Protein AF-A0A7S2ALV4-F1 (afdb_monomer)

Sequence (178 aa):
PVSVYRVGRVSHARNPLSNGRLRYKVTVNAHENHMTGIALLHGGMALVIVEGVPKSQKRYQKLMLNRIDWNPDVDEIGDDDDADGAGAGGSNNAAPDMKEPKNQEDYLDRMGVTNLVHANEAVVAHQVVKCELLWSGVEAHPAFKGKFRVEATRDEVDARRVLEAAGVVRYLDLALGS

Structure (mmCIF, N/CA/C/O backbone):
data_AF-A0A7S2ALV4-F1
#
_entry.id   AF-A0A7S2ALV4-F1
#
loop_
_atom_site.group_PDB
_atom_site.id
_atom_site.type_symbol
_atom_site.label_atom_id
_atom_site.label_alt_id
_atom_site.label_comp_id
_atom_site.label_asym_id
_atom_site.label_entity_id
_atom_site.lab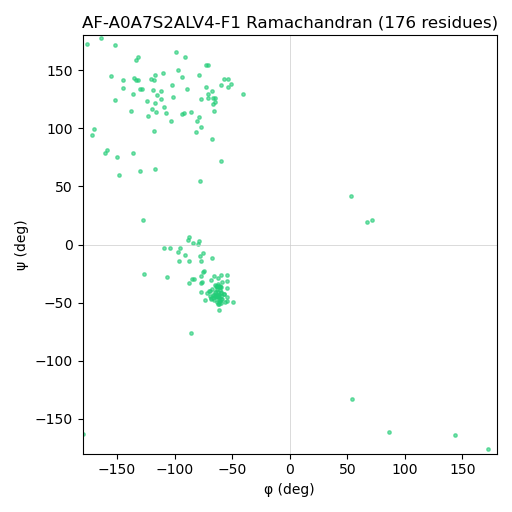el_seq_id
_atom_site.pdbx_PDB_ins_code
_atom_site.Cartn_x
_atom_site.Cartn_y
_atom_site.Cartn_z
_atom_site.occupancy
_atom_site.B_iso_or_equiv
_atom_site.auth_seq_id
_atom_site.auth_comp_id
_atom_site.auth_asym_id
_atom_site.auth_atom_id
_atom_site.pdbx_PDB_model_num
ATOM 1 N N . PRO A 1 1 ? -9.600 5.808 11.182 1.00 97.25 1 PRO A N 1
ATOM 2 C CA . PRO A 1 1 ? -8.877 6.252 9.967 1.00 97.25 1 PRO A CA 1
ATOM 3 C C . PRO A 1 1 ? -8.182 5.078 9.295 1.00 97.25 1 PRO A C 1
ATOM 5 O O . PRO A 1 1 ? -7.583 4.266 10.001 1.00 97.25 1 PRO A O 1
ATOM 8 N N . VAL A 1 2 ? -8.266 5.009 7.974 1.00 98.19 2 VAL A N 1
ATOM 9 C CA . VAL A 1 2 ? -7.750 3.918 7.153 1.00 98.19 2 VAL A CA 1
ATOM 10 C C . VAL A 1 2 ? -6.985 4.517 5.968 1.00 98.19 2 VAL A C 1
ATOM 12 O O . VAL A 1 2 ? -7.384 5.555 5.443 1.00 98.19 2 VAL A O 1
ATOM 15 N N . SER A 1 3 ? -5.875 3.888 5.583 1.00 98.62 3 SER A N 1
ATOM 16 C CA . SER A 1 3 ? -5.128 4.210 4.362 1.00 98.62 3 SER A CA 1
ATOM 17 C C . SER A 1 3 ? -4.830 2.929 3.594 1.00 98.62 3 SER A C 1
ATOM 19 O O . SER A 1 3 ? -4.523 1.900 4.202 1.00 98.62 3 SER A O 1
ATOM 21 N N . VAL A 1 4 ? -4.922 3.009 2.272 1.00 98.69 4 VAL A N 1
ATOM 22 C CA . VAL A 1 4 ? -4.793 1.888 1.342 1.00 98.69 4 VAL A CA 1
ATOM 23 C C . VAL A 1 4 ? -3.697 2.221 0.343 1.00 98.69 4 VAL A C 1
ATOM 25 O O . VAL A 1 4 ? -3.774 3.243 -0.338 1.00 98.69 4 VAL A O 1
ATOM 28 N N . TYR A 1 5 ? -2.692 1.357 0.254 1.00 98.69 5 TYR A N 1
ATOM 29 C CA . TYR A 1 5 ? -1.553 1.524 -0.638 1.00 98.69 5 TYR A CA 1
ATOM 30 C C . TYR A 1 5 ? -1.446 0.366 -1.619 1.00 98.69 5 TYR A C 1
ATOM 32 O O . TYR A 1 5 ? -1.630 -0.794 -1.244 1.00 98.69 5 TYR A O 1
ATOM 40 N N . ARG A 1 6 ? -1.054 0.691 -2.847 1.00 97.44 6 ARG A N 1
ATOM 41 C CA . ARG A 1 6 ? -0.578 -0.261 -3.846 1.00 97.44 6 ARG A CA 1
ATOM 42 C C . ARG A 1 6 ? 0.934 -0.187 -3.897 1.00 97.44 6 ARG A C 1
ATOM 44 O O . ARG A 1 6 ? 1.486 0.894 -4.068 1.00 97.44 6 ARG A O 1
ATOM 51 N N . VAL A 1 7 ? 1.600 -1.326 -3.753 1.00 97.00 7 VAL A N 1
ATOM 52 C CA . VAL A 1 7 ? 3.053 -1.423 -3.896 1.00 97.00 7 VAL A CA 1
ATOM 53 C C . VAL A 1 7 ? 3.367 -2.444 -4.972 1.00 97.00 7 VAL A C 1
ATOM 55 O O . VAL A 1 7 ? 3.156 -3.640 -4.781 1.00 97.00 7 VAL A O 1
ATOM 58 N N . GLY A 1 8 ? 3.870 -2.001 -6.113 1.00 94.31 8 GLY A N 1
ATOM 59 C CA . GLY A 1 8 ? 4.050 -2.890 -7.250 1.00 94.31 8 GLY A CA 1
ATOM 60 C C . GLY A 1 8 ? 4.730 -2.220 -8.425 1.00 94.31 8 GLY A C 1
ATOM 61 O O . GLY A 1 8 ? 4.965 -1.015 -8.439 1.00 94.31 8 GLY A O 1
ATOM 62 N N . ARG A 1 9 ? 5.056 -3.043 -9.413 1.00 89.88 9 ARG A N 1
ATOM 63 C CA . ARG A 1 9 ? 5.468 -2.597 -10.743 1.00 89.88 9 ARG A CA 1
ATOM 64 C C . ARG A 1 9 ? 4.235 -2.493 -11.634 1.00 89.88 9 ARG A C 1
ATOM 66 O O . ARG A 1 9 ? 3.210 -3.111 -11.345 1.00 89.88 9 ARG A O 1
ATOM 73 N N . VAL A 1 10 ? 4.354 -1.761 -12.738 1.00 82.62 10 VAL A N 1
ATOM 74 C CA . VAL A 1 10 ? 3.358 -1.843 -13.820 1.00 82.62 10 VAL A CA 1
ATOM 75 C C . VAL A 1 10 ? 3.428 -3.230 -14.471 1.00 82.62 10 VAL A C 1
ATOM 77 O O . VAL A 1 10 ? 2.406 -3.841 -14.758 1.00 82.62 10 VAL A O 1
ATOM 80 N N . SER A 1 11 ? 4.639 -3.777 -14.624 1.00 78.44 11 SER A N 1
ATOM 81 C CA . SER A 1 11 ? 4.850 -5.158 -15.068 1.00 78.44 11 SER A CA 1
ATOM 82 C C . SER A 1 11 ? 4.596 -6.170 -13.935 1.00 78.44 11 SER A C 1
ATOM 84 O O . SER A 1 11 ? 5.208 -6.110 -12.869 1.00 78.44 11 SER A O 1
ATOM 86 N N . HIS A 1 12 ? 3.716 -7.153 -14.148 1.00 68.69 12 HIS A N 1
ATOM 87 C CA . HIS A 1 12 ? 3.351 -8.158 -13.134 1.00 68.69 12 HIS A CA 1
ATOM 88 C C . HIS A 1 12 ? 4.401 -9.274 -12.959 1.00 68.69 12 HIS A C 1
ATOM 90 O O . HIS A 1 12 ? 4.086 -10.455 -13.064 1.00 68.69 12 HIS A O 1
ATOM 96 N N . ALA A 1 13 ? 5.659 -8.916 -12.692 1.00 77.00 13 ALA A N 1
ATOM 97 C CA . ALA A 1 13 ? 6.748 -9.885 -12.557 1.00 77.00 13 ALA A CA 1
ATOM 98 C C . ALA A 1 13 ? 6.864 -10.454 -11.132 1.00 77.00 13 ALA A C 1
ATOM 100 O O . ALA A 1 13 ? 6.473 -11.585 -10.856 1.00 77.00 13 ALA A O 1
ATOM 101 N N . ARG A 1 14 ? 7.419 -9.664 -10.204 1.00 88.00 14 ARG A N 1
ATOM 102 C CA . ARG A 1 14 ? 7.733 -10.096 -8.834 1.00 88.00 14 ARG A CA 1
ATOM 103 C C . ARG A 1 14 ? 7.151 -9.135 -7.815 1.00 88.00 14 ARG A C 1
ATOM 105 O O . ARG A 1 14 ? 7.359 -7.925 -7.909 1.00 88.00 14 ARG A O 1
ATOM 112 N N . ASN A 1 15 ? 6.516 -9.701 -6.794 1.00 93.31 15 ASN A N 1
ATOM 113 C CA . ASN A 1 15 ? 5.984 -8.941 -5.678 1.00 93.31 15 ASN A CA 1
ATOM 114 C C . ASN A 1 15 ? 7.108 -8.257 -4.867 1.00 93.31 15 ASN A C 1
ATOM 116 O O . ASN A 1 15 ? 8.018 -8.947 -4.390 1.00 93.31 15 ASN A O 1
ATOM 120 N N . PRO A 1 16 ? 7.051 -6.932 -4.643 1.00 92.62 16 PRO A N 1
ATOM 121 C CA . PRO A 1 16 ? 8.060 -6.217 -3.860 1.00 92.62 16 PRO A CA 1
ATOM 122 C C . PRO A 1 16 ? 8.184 -6.715 -2.415 1.00 92.62 16 PRO A C 1
ATOM 124 O O . PRO A 1 16 ? 9.289 -6.815 -1.883 1.00 92.62 16 PRO A O 1
ATOM 127 N N . LEU A 1 17 ? 7.074 -7.104 -1.778 1.00 95.19 17 LEU A N 1
ATOM 128 C CA . LEU A 1 17 ? 7.079 -7.585 -0.391 1.00 95.19 17 LEU A CA 1
ATOM 129 C C . LEU A 1 17 ? 7.529 -9.044 -0.247 1.00 95.19 17 LEU A C 1
ATOM 131 O O . LEU A 1 17 ? 7.629 -9.552 0.874 1.00 95.19 17 LEU A O 1
ATOM 135 N N . SER A 1 18 ? 7.881 -9.724 -1.342 1.00 93.62 18 SER A N 1
ATOM 136 C CA . SER A 1 18 ? 8.671 -10.955 -1.250 1.00 93.62 18 SER A CA 1
ATOM 137 C C . SER A 1 18 ? 10.077 -10.673 -0.707 1.00 93.62 18 SER A C 1
ATOM 139 O O . SER A 1 18 ? 10.642 -11.537 -0.031 1.00 93.62 18 SER A O 1
ATOM 141 N N . ASN A 1 19 ? 10.616 -9.462 -0.911 1.00 93.19 19 ASN A N 1
ATOM 142 C CA . ASN A 1 19 ? 11.864 -9.023 -0.288 1.00 93.19 19 ASN A CA 1
ATOM 143 C C . ASN A 1 19 ? 11.681 -8.882 1.237 1.00 93.19 19 ASN A C 1
ATOM 145 O O . ASN A 1 19 ? 10.852 -8.104 1.718 1.00 93.19 19 ASN A O 1
ATOM 149 N N . GLY A 1 20 ? 12.483 -9.628 2.004 1.00 95.19 20 GLY A N 1
ATOM 150 C CA . GLY A 1 20 ? 12.420 -9.646 3.465 1.00 95.19 20 GLY A CA 1
ATOM 151 C C . GLY A 1 20 ? 12.683 -8.284 4.113 1.00 95.19 20 GLY A C 1
ATOM 152 O O . GLY A 1 20 ? 12.010 -7.949 5.085 1.00 95.19 20 GLY A O 1
ATOM 153 N N . ARG A 1 21 ? 13.584 -7.464 3.553 1.00 94.94 21 ARG A N 1
ATOM 154 C CA . ARG A 1 21 ? 13.924 -6.128 4.074 1.00 94.94 21 ARG A CA 1
ATOM 155 C C . ARG A 1 21 ? 12.756 -5.156 3.920 1.00 94.94 21 ARG A C 1
ATOM 157 O O . ARG A 1 21 ? 12.411 -4.459 4.874 1.00 94.94 21 ARG A O 1
ATOM 164 N N . LEU A 1 22 ? 12.120 -5.135 2.747 1.00 96.62 22 LEU A N 1
ATOM 165 C CA . LEU A 1 22 ? 10.944 -4.296 2.488 1.00 96.62 22 LEU A CA 1
ATOM 166 C C . LEU A 1 22 ? 9.758 -4.741 3.348 1.00 96.62 22 LEU A C 1
ATOM 168 O O . LEU A 1 22 ? 9.161 -3.929 4.057 1.00 96.62 22 LEU A O 1
ATOM 172 N N . ARG A 1 23 ? 9.483 -6.051 3.382 1.00 97.69 23 ARG A N 1
ATOM 173 C CA . ARG A 1 23 ? 8.432 -6.638 4.227 1.00 97.69 23 ARG A CA 1
ATOM 174 C C . ARG A 1 23 ? 8.632 -6.325 5.707 1.00 97.69 23 ARG A C 1
ATOM 176 O O . ARG A 1 23 ? 7.667 -5.978 6.390 1.00 97.69 23 ARG A O 1
ATOM 183 N N . TYR A 1 24 ? 9.867 -6.407 6.196 1.00 97.69 24 TYR A N 1
ATOM 184 C CA . TYR A 1 24 ? 10.218 -6.048 7.567 1.00 97.69 24 TYR A CA 1
ATOM 185 C C . TYR A 1 24 ? 9.924 -4.572 7.851 1.00 97.69 24 TYR A C 1
ATOM 187 O O . TYR A 1 24 ? 9.213 -4.282 8.811 1.00 97.69 24 TYR A O 1
ATOM 195 N N . LYS A 1 25 ? 10.376 -3.643 6.989 1.00 97.94 25 LYS A N 1
ATOM 196 C CA . LYS A 1 25 ? 10.106 -2.200 7.144 1.00 97.94 25 LYS A CA 1
ATOM 197 C C . LYS A 1 25 ? 8.604 -1.915 7.255 1.00 97.94 25 LYS A C 1
ATOM 199 O O . LYS A 1 25 ? 8.196 -1.227 8.189 1.00 97.94 25 LYS A O 1
ATOM 204 N N . VAL A 1 26 ? 7.793 -2.478 6.355 1.00 98.38 26 VAL A N 1
ATOM 205 C CA . VAL A 1 26 ? 6.324 -2.319 6.347 1.00 98.38 26 VAL A CA 1
ATOM 206 C C . VAL A 1 26 ? 5.698 -2.856 7.637 1.00 98.38 26 VAL A C 1
ATOM 208 O O . VAL A 1 26 ? 4.910 -2.160 8.282 1.00 98.38 26 VAL A O 1
ATOM 211 N N . THR A 1 27 ? 6.077 -4.070 8.038 1.00 98.19 27 THR A N 1
ATOM 212 C CA . THR A 1 27 ? 5.456 -4.791 9.160 1.00 98.19 27 THR A CA 1
ATOM 213 C C . THR A 1 27 ? 5.853 -4.205 10.514 1.00 98.19 27 THR A C 1
ATOM 215 O O . THR A 1 27 ? 4.991 -3.947 11.355 1.00 98.19 27 THR A O 1
ATOM 218 N N . VAL A 1 28 ? 7.146 -3.953 10.736 1.00 98.38 28 VAL A N 1
ATOM 219 C CA . VAL A 1 28 ? 7.647 -3.435 12.018 1.00 98.38 28 VAL A CA 1
ATOM 220 C C . VAL A 1 28 ? 7.146 -2.027 12.269 1.00 98.38 28 VAL A C 1
ATOM 222 O O . VAL A 1 28 ? 6.643 -1.753 13.355 1.00 98.38 28 VAL A O 1
ATOM 225 N N . ASN A 1 29 ? 7.161 -1.158 11.258 1.00 98.50 29 ASN A N 1
ATOM 226 C CA . ASN A 1 29 ? 6.614 0.178 11.447 1.00 98.50 29 ASN A CA 1
ATOM 227 C C . ASN A 1 29 ? 5.105 0.133 11.710 1.00 98.50 29 ASN A C 1
ATOM 229 O O . ASN A 1 29 ? 4.619 0.938 12.497 1.00 98.50 29 ASN A O 1
ATOM 233 N N . ALA A 1 30 ? 4.347 -0.785 11.101 1.00 98.44 30 ALA A N 1
ATOM 234 C CA . ALA A 1 30 ? 2.917 -0.891 11.393 1.00 98.44 30 ALA A CA 1
ATOM 235 C C . ALA A 1 30 ? 2.706 -1.251 12.871 1.00 98.44 30 ALA A C 1
ATOM 237 O O . ALA A 1 30 ? 1.912 -0.612 13.564 1.00 98.44 30 ALA A O 1
ATOM 238 N N . HIS A 1 31 ? 3.496 -2.202 13.376 1.00 98.00 31 HIS A N 1
ATOM 239 C CA . HIS A 1 31 ? 3.484 -2.608 14.778 1.00 98.00 31 HIS A CA 1
ATOM 240 C C . HIS A 1 31 ? 3.888 -1.473 15.736 1.00 98.00 31 HIS A C 1
ATOM 242 O O . HIS A 1 31 ? 3.147 -1.173 16.671 1.00 98.00 31 HIS A O 1
ATOM 248 N N . GLU A 1 32 ? 5.016 -0.801 15.491 1.00 97.25 32 GLU A N 1
ATOM 249 C CA . GLU A 1 32 ? 5.508 0.325 16.306 1.00 97.25 32 GLU A CA 1
ATOM 250 C C . GLU A 1 32 ? 4.552 1.524 16.303 1.00 97.25 32 GLU A C 1
ATOM 252 O O . GLU A 1 32 ? 4.480 2.283 17.265 1.00 97.25 32 GLU A O 1
ATOM 257 N N . ASN A 1 33 ? 3.785 1.701 15.226 1.00 97.44 33 ASN A N 1
ATOM 258 C CA . ASN A 1 33 ? 2.773 2.747 15.130 1.00 97.44 33 ASN A CA 1
ATOM 259 C C . ASN A 1 33 ? 1.404 2.322 15.688 1.00 97.44 33 ASN A C 1
ATOM 261 O O . ASN A 1 33 ? 0.450 3.100 15.573 1.00 97.44 33 ASN A O 1
ATOM 265 N N . HIS A 1 34 ? 1.313 1.136 16.301 1.00 97.00 34 HIS A N 1
ATOM 266 C CA . HIS A 1 34 ? 0.082 0.542 16.829 1.00 97.00 34 HIS A CA 1
ATOM 267 C C . HIS A 1 34 ? -1.039 0.487 15.785 1.00 97.00 34 HIS A C 1
ATOM 269 O O . HIS A 1 34 ? -2.189 0.822 16.070 1.00 97.00 34 HIS A O 1
ATOM 275 N N . MET A 1 35 ? -0.687 0.127 14.552 1.00 98.00 35 MET A N 1
ATOM 276 C CA . MET A 1 35 ? -1.638 -0.005 13.456 1.00 98.00 35 MET A CA 1
ATOM 277 C C . MET A 1 35 ? -2.119 -1.450 13.337 1.00 98.00 35 MET A C 1
ATOM 279 O O . MET A 1 35 ? -1.362 -2.405 13.541 1.00 98.00 35 MET A O 1
ATOM 283 N N . THR A 1 36 ? -3.390 -1.598 12.989 1.00 98.44 36 THR A N 1
ATOM 284 C CA . THR A 1 36 ? -3.979 -2.864 12.549 1.00 98.44 36 THR A CA 1
ATOM 285 C C . T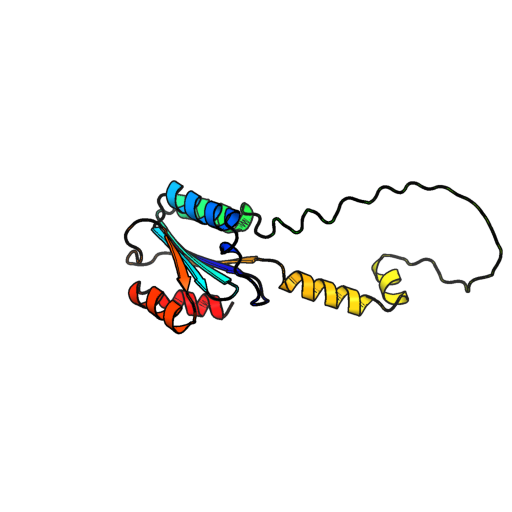HR A 1 36 ? -4.039 -2.864 11.024 1.00 98.44 36 THR A C 1
ATOM 287 O O . THR A 1 36 ? -3.832 -1.825 10.390 1.00 98.44 36 THR A O 1
ATOM 290 N N . GLY A 1 37 ? -4.268 -4.022 10.408 1.00 98.31 37 GLY A N 1
ATOM 291 C CA . GLY A 1 37 ? -4.358 -4.099 8.953 1.00 98.31 37 GLY A CA 1
ATOM 292 C C . GLY A 1 37 ? -3.771 -5.363 8.348 1.00 98.31 37 GLY A C 1
ATOM 293 O O . GLY A 1 37 ? -3.504 -6.347 9.044 1.00 98.31 37 GLY A O 1
ATOM 294 N N . ILE A 1 38 ? -3.548 -5.304 7.039 1.00 98.62 38 ILE A N 1
ATOM 295 C CA . ILE A 1 38 ? -3.004 -6.399 6.241 1.00 98.62 38 ILE A CA 1
ATOM 296 C C . ILE A 1 38 ? -2.096 -5.864 5.128 1.00 98.62 38 ILE A C 1
ATOM 298 O O . ILE A 1 38 ? -2.405 -4.855 4.500 1.00 98.62 38 ILE A O 1
ATOM 302 N N . ALA A 1 39 ? -0.995 -6.560 4.858 1.00 98.56 39 ALA A N 1
ATOM 303 C CA . ALA A 1 39 ? -0.327 -6.534 3.560 1.00 98.56 39 ALA A CA 1
ATOM 304 C C . ALA A 1 39 ? -0.680 -7.821 2.815 1.00 98.56 39 ALA A C 1
ATOM 306 O O . ALA A 1 39 ? -0.187 -8.893 3.171 1.00 98.56 39 ALA A O 1
ATOM 307 N N . LEU A 1 40 ? -1.535 -7.709 1.804 1.00 98.25 40 LEU A N 1
ATOM 308 C CA . LEU A 1 40 ? -1.927 -8.815 0.945 1.00 98.25 40 LEU A CA 1
ATOM 309 C C . LEU A 1 40 ? -0.991 -8.871 -0.263 1.00 98.25 40 LEU A C 1
ATOM 311 O O . LEU A 1 40 ? -0.980 -7.959 -1.087 1.00 98.25 40 LEU A O 1
ATOM 315 N N . LEU A 1 41 ? -0.189 -9.926 -0.364 1.00 97.69 41 LEU A N 1
ATOM 316 C CA . LEU A 1 41 ? 0.668 -10.176 -1.517 1.00 97.69 41 LEU A CA 1
ATOM 317 C C . LEU A 1 41 ? -0.167 -10.910 -2.562 1.00 97.69 41 LEU A C 1
ATOM 319 O O . LEU A 1 41 ? -0.594 -12.044 -2.329 1.00 97.69 41 LEU A O 1
ATOM 323 N N . HIS A 1 42 ? -0.402 -10.260 -3.698 1.00 95.31 42 HIS A N 1
ATOM 324 C CA . HIS A 1 42 ? -1.235 -10.791 -4.765 1.00 95.31 42 HIS A CA 1
ATOM 325 C C . HIS A 1 42 ? -0.594 -10.531 -6.134 1.00 95.31 42 HIS A C 1
ATOM 327 O O . HIS A 1 42 ? -0.409 -9.387 -6.555 1.00 95.31 42 HIS A O 1
ATOM 333 N N . GLY A 1 43 ? -0.204 -11.606 -6.825 1.00 91.50 43 GLY A N 1
ATOM 334 C CA . GLY A 1 43 ? 0.543 -11.509 -8.080 1.00 91.50 43 GLY A CA 1
ATOM 335 C C . GLY A 1 43 ? 1.812 -10.656 -7.933 1.00 91.50 43 GLY A C 1
ATOM 336 O O . GLY A 1 43 ? 2.573 -10.794 -6.971 1.00 91.50 43 GLY A O 1
ATOM 337 N N . GLY A 1 44 ? 2.029 -9.739 -8.880 1.00 92.12 44 GLY A N 1
ATOM 338 C CA . GLY A 1 44 ? 3.173 -8.820 -8.898 1.00 92.12 44 GLY A CA 1
ATOM 339 C C . GLY A 1 44 ? 3.070 -7.602 -7.967 1.00 92.12 44 GLY A C 1
ATOM 340 O O . GLY A 1 44 ? 3.974 -6.767 -7.992 1.00 92.12 44 GLY A O 1
ATOM 341 N N . MET A 1 45 ? 2.007 -7.471 -7.163 1.00 94.75 45 MET A N 1
ATOM 342 C CA . MET A 1 45 ? 1.769 -6.298 -6.312 1.00 94.75 45 MET A CA 1
ATOM 343 C C . MET A 1 45 ? 1.366 -6.667 -4.882 1.00 94.75 45 MET A C 1
ATOM 345 O O . MET A 1 45 ? 0.913 -7.771 -4.588 1.00 94.75 45 MET A O 1
ATOM 349 N N . ALA A 1 46 ? 1.558 -5.736 -3.959 1.00 97.44 46 ALA A N 1
ATOM 350 C CA . ALA A 1 46 ? 1.064 -5.837 -2.601 1.00 97.44 46 ALA A CA 1
ATOM 351 C C . ALA A 1 46 ? 0.030 -4.745 -2.327 1.00 97.44 46 ALA A C 1
ATOM 353 O O . ALA A 1 46 ? 0.299 -3.558 -2.520 1.00 97.44 46 ALA A O 1
ATOM 354 N N . LEU A 1 47 ? -1.124 -5.162 -1.816 1.00 98.31 47 LEU A N 1
ATOM 355 C CA . LEU A 1 47 ? -2.150 -4.278 -1.284 1.00 98.31 47 LEU A CA 1
ATOM 356 C C . LEU A 1 47 ? -1.939 -4.132 0.222 1.00 98.31 47 LEU A C 1
ATOM 358 O O . LEU A 1 47 ? -2.105 -5.089 0.977 1.00 98.31 47 LEU A O 1
ATOM 362 N N . VAL A 1 48 ? -1.567 -2.937 0.667 1.00 98.75 48 VAL A N 1
ATOM 363 C CA . VAL A 1 48 ? -1.326 -2.643 2.084 1.00 98.75 48 VAL A CA 1
ATOM 364 C C . VAL A 1 48 ? -2.465 -1.786 2.616 1.00 98.75 48 VAL A C 1
ATOM 366 O O . VAL A 1 48 ? -2.612 -0.632 2.228 1.00 98.75 48 VAL A O 1
ATOM 369 N N . ILE A 1 49 ? -3.258 -2.335 3.531 1.00 98.75 49 ILE A N 1
ATOM 370 C CA . ILE A 1 49 ? -4.354 -1.634 4.202 1.00 98.75 49 ILE A CA 1
ATOM 371 C C . ILE A 1 49 ? -3.968 -1.465 5.665 1.00 98.75 49 ILE A C 1
ATOM 373 O O . ILE A 1 49 ? -3.656 -2.447 6.338 1.00 98.75 49 ILE A O 1
ATOM 377 N N . VAL A 1 50 ? -3.996 -0.230 6.165 1.00 98.69 50 VAL A N 1
ATOM 378 C CA . VAL A 1 50 ? -3.650 0.081 7.558 1.00 98.69 50 VAL A CA 1
ATOM 379 C C . VAL A 1 50 ? -4.708 0.938 8.232 1.00 98.69 50 VAL A C 1
ATOM 381 O O . VAL A 1 50 ? -5.131 1.972 7.710 1.00 98.69 50 VAL A O 1
ATOM 384 N N . GLU A 1 51 ? -5.083 0.548 9.445 1.00 98.50 51 GLU A N 1
ATOM 385 C CA . GLU A 1 51 ? -6.040 1.252 10.292 1.00 98.50 51 GLU A CA 1
ATOM 386 C C . GLU A 1 51 ? -5.352 1.711 11.579 1.00 98.50 51 GLU A C 1
ATOM 388 O O . GLU A 1 51 ? -4.501 1.026 12.149 1.00 98.50 51 GLU A O 1
ATOM 393 N N . GLY A 1 52 ? -5.694 2.907 12.049 1.00 97.06 52 GLY A N 1
ATOM 394 C CA . GLY A 1 52 ? -5.081 3.456 13.252 1.00 97.06 52 GLY A CA 1
ATOM 395 C C . GLY A 1 52 ? -5.467 4.902 13.517 1.00 97.06 52 GLY A C 1
ATOM 396 O O . GLY A 1 52 ? -6.279 5.502 12.807 1.00 97.06 52 GLY A O 1
ATOM 397 N N . VAL A 1 53 ? -4.867 5.480 14.555 1.00 96.88 53 VAL A N 1
ATOM 398 C CA . VAL A 1 53 ? -5.121 6.870 14.958 1.00 96.88 53 VAL A CA 1
ATOM 399 C C . VAL A 1 53 ? -4.516 7.876 13.962 1.00 96.88 53 VAL A C 1
ATOM 401 O O . VAL A 1 53 ? -3.511 7.566 13.315 1.00 96.88 53 VAL A O 1
ATOM 404 N N . PRO A 1 54 ? -5.047 9.113 13.859 1.00 97.94 54 PRO A N 1
ATOM 405 C CA . PRO A 1 54 ? -4.593 10.102 12.871 1.00 97.94 54 PRO A CA 1
ATOM 406 C C . PRO A 1 54 ? -3.085 10.386 12.896 1.00 97.94 54 PRO A C 1
ATOM 408 O O . PRO A 1 54 ? -2.454 10.547 11.852 1.00 97.94 54 PRO A O 1
ATOM 411 N N . LYS A 1 55 ? -2.476 10.412 14.090 1.00 98.06 55 LYS A N 1
ATOM 412 C CA . LYS A 1 55 ? -1.030 10.637 14.243 1.00 98.06 55 LYS A CA 1
ATOM 413 C C . LYS A 1 55 ? -0.213 9.496 13.624 1.00 98.06 55 LYS A C 1
ATOM 415 O O . LYS A 1 55 ? 0.804 9.761 12.991 1.00 98.06 55 LYS A O 1
ATOM 420 N N . SER A 1 56 ? -0.649 8.249 13.807 1.00 98.19 56 SER A N 1
ATOM 421 C CA . SER A 1 56 ? 0.003 7.068 13.229 1.00 98.19 56 SER A CA 1
ATOM 422 C C . SER A 1 56 ? -0.173 7.016 11.714 1.00 98.19 56 SER A C 1
ATOM 424 O O . SER A 1 56 ? 0.805 6.763 11.023 1.00 98.19 56 SER A O 1
ATOM 426 N N . GLN A 1 57 ? -1.354 7.374 11.193 1.00 98.38 57 GLN A N 1
ATOM 427 C CA . GLN A 1 57 ? -1.593 7.466 9.746 1.00 98.38 57 GLN A CA 1
ATOM 428 C C . GLN A 1 57 ? -0.598 8.409 9.057 1.00 98.38 57 GLN A C 1
ATOM 430 O O . GLN A 1 57 ? 0.079 8.001 8.119 1.00 98.38 57 GLN A O 1
ATOM 435 N N . LYS A 1 58 ? -0.410 9.632 9.576 1.00 98.25 58 LYS A N 1
ATOM 436 C CA . LYS A 1 58 ? 0.549 10.598 9.003 1.00 98.25 58 LYS A CA 1
ATOM 437 C C . LYS A 1 58 ? 1.990 10.074 9.001 1.00 98.25 58 LYS A C 1
ATOM 439 O O . LYS A 1 58 ? 2.716 10.256 8.025 1.00 98.25 58 LYS A O 1
ATOM 444 N N . ARG A 1 59 ? 2.417 9.424 10.093 1.00 98.31 59 ARG A N 1
ATOM 445 C CA . ARG A 1 59 ? 3.767 8.838 10.190 1.00 98.31 59 ARG A CA 1
ATOM 446 C C . ARG A 1 59 ? 3.945 7.683 9.206 1.00 98.31 59 ARG A C 1
ATOM 448 O O . ARG A 1 59 ? 4.974 7.622 8.538 1.00 98.31 59 ARG A O 1
ATOM 455 N N . TYR A 1 60 ? 2.947 6.809 9.104 1.00 98.62 60 TYR A N 1
ATOM 456 C CA . TYR A 1 60 ? 2.993 5.642 8.231 1.00 98.62 60 TYR A CA 1
ATOM 457 C C . TYR A 1 60 ? 2.915 6.024 6.752 1.00 98.62 60 TYR A C 1
ATOM 459 O O . TYR A 1 60 ? 3.686 5.515 5.952 1.00 98.62 60 TYR A O 1
ATOM 467 N N . GLN A 1 61 ? 2.089 7.005 6.389 1.00 98.62 61 GLN A N 1
ATOM 468 C CA . GLN A 1 61 ? 2.045 7.541 5.028 1.00 98.62 61 GLN A CA 1
ATOM 469 C C . GLN A 1 61 ? 3.399 8.124 4.607 1.00 98.62 61 GLN A C 1
ATOM 471 O O . GLN A 1 61 ? 3.905 7.793 3.538 1.00 98.62 61 GLN A O 1
ATOM 476 N N . LYS A 1 62 ? 4.039 8.936 5.465 1.00 98.44 62 LYS A N 1
ATOM 477 C CA . LYS A 1 62 ? 5.384 9.470 5.183 1.00 98.44 62 LYS A CA 1
ATOM 478 C C . LYS A 1 62 ? 6.425 8.357 5.054 1.00 98.44 62 LYS A C 1
ATOM 480 O O . LYS A 1 62 ? 7.346 8.480 4.255 1.00 98.44 62 LYS A O 1
ATOM 485 N N . LEU A 1 63 ? 6.301 7.288 5.840 1.00 98.44 63 LEU A N 1
ATOM 486 C CA . LEU A 1 63 ? 7.150 6.111 5.695 1.00 98.44 63 LEU A CA 1
ATOM 487 C C . LEU A 1 63 ? 6.966 5.463 4.317 1.00 98.44 63 LEU A C 1
ATOM 489 O O . LEU A 1 63 ? 7.951 5.318 3.599 1.00 98.44 63 LEU A O 1
ATOM 493 N N . MET A 1 64 ? 5.729 5.099 3.976 1.00 98.50 64 MET A N 1
ATOM 494 C CA . MET A 1 64 ? 5.397 4.330 2.774 1.00 98.50 64 MET A CA 1
ATOM 495 C C . MET A 1 64 ? 5.732 5.087 1.489 1.00 98.50 64 MET A C 1
ATOM 497 O O . MET A 1 64 ? 6.328 4.510 0.587 1.00 98.50 64 MET A O 1
ATOM 501 N N . LEU A 1 65 ? 5.390 6.376 1.421 1.00 98.06 65 LEU A N 1
ATOM 502 C CA . LEU A 1 65 ? 5.541 7.160 0.194 1.00 98.06 65 LEU A CA 1
ATOM 503 C C . LEU A 1 65 ? 6.943 7.750 0.012 1.00 98.06 65 LEU A C 1
ATOM 505 O O . LEU A 1 65 ? 7.361 7.940 -1.121 1.00 98.06 65 LEU A O 1
ATOM 509 N N . ASN A 1 66 ? 7.664 8.045 1.105 1.00 97.12 66 ASN A N 1
ATOM 510 C CA . ASN A 1 66 ? 8.879 8.868 1.018 1.00 97.12 66 ASN A CA 1
ATOM 511 C C . ASN A 1 66 ? 10.136 8.246 1.641 1.00 97.12 66 ASN A C 1
ATOM 513 O O . ASN A 1 66 ? 11.233 8.671 1.304 1.00 97.12 66 ASN A O 1
ATOM 517 N N . ARG A 1 67 ? 10.021 7.337 2.623 1.00 97.06 67 ARG A N 1
ATOM 518 C CA . ARG A 1 67 ? 11.197 6.855 3.389 1.00 97.06 67 ARG A CA 1
ATOM 519 C C . ARG A 1 67 ? 11.618 5.438 3.040 1.00 97.06 67 ARG A C 1
ATOM 521 O O . ARG A 1 67 ? 12.765 5.071 3.285 1.00 97.06 67 ARG A O 1
ATOM 528 N N . ILE A 1 68 ? 10.685 4.605 2.594 1.00 97.25 68 ILE A N 1
ATOM 529 C CA . ILE A 1 68 ? 11.040 3.285 2.096 1.00 97.25 68 ILE A CA 1
ATOM 530 C C . ILE A 1 68 ? 11.559 3.489 0.683 1.00 97.25 68 ILE A C 1
ATOM 532 O O . ILE A 1 68 ? 10.796 3.806 -0.220 1.00 97.25 68 ILE A O 1
ATOM 536 N N . ASP A 1 69 ? 12.858 3.294 0.513 1.00 94.62 69 ASP A N 1
ATOM 537 C CA . ASP A 1 69 ? 13.389 2.951 -0.792 1.00 94.62 69 ASP A CA 1
ATOM 538 C C . ASP A 1 69 ? 12.849 1.564 -1.184 1.00 94.62 69 ASP A C 1
ATOM 540 O O . ASP A 1 69 ? 13.073 0.567 -0.484 1.00 94.62 69 ASP A O 1
ATOM 544 N N . TRP A 1 70 ? 12.046 1.559 -2.249 1.00 95.12 70 TRP A N 1
ATOM 545 C CA . TRP A 1 70 ? 11.359 0.395 -2.801 1.00 95.12 70 TRP A CA 1
ATOM 546 C C . TRP A 1 70 ? 12.175 -0.327 -3.879 1.00 95.12 70 TRP A C 1
ATOM 548 O O . TRP A 1 70 ? 11.781 -1.425 -4.281 1.00 95.12 70 TRP A O 1
ATOM 558 N N . ASN A 1 71 ? 13.296 0.253 -4.320 1.00 92.44 71 ASN A N 1
ATOM 559 C CA . ASN A 1 71 ? 14.155 -0.266 -5.380 1.00 92.44 71 ASN A CA 1
ATOM 560 C C . ASN A 1 71 ? 15.626 -0.290 -4.910 1.00 92.44 71 ASN A C 1
ATOM 562 O O . ASN A 1 71 ? 16.465 0.362 -5.509 1.00 92.44 71 ASN A O 1
ATOM 566 N N . PRO A 1 72 ? 15.973 -1.074 -3.875 1.00 84.62 72 PRO A N 1
ATOM 567 C CA . PRO A 1 72 ? 17.318 -1.047 -3.289 1.00 84.62 72 PRO A CA 1
ATOM 568 C C . PRO A 1 72 ? 18.430 -1.582 -4.200 1.00 84.62 72 PRO A C 1
ATOM 570 O O . PRO A 1 72 ? 19.596 -1.441 -3.859 1.00 84.62 72 PRO A O 1
ATOM 573 N N . ASP A 1 73 ? 18.073 -2.234 -5.308 1.00 79.44 73 ASP A N 1
ATOM 574 C CA . ASP A 1 73 ? 19.018 -2.920 -6.194 1.00 79.44 73 ASP A CA 1
ATOM 575 C C . ASP A 1 73 ? 19.433 -2.053 -7.410 1.00 79.44 73 ASP A C 1
ATOM 577 O O . ASP A 1 73 ? 20.284 -2.478 -8.183 1.00 79.44 73 ASP A O 1
ATOM 581 N N . VAL A 1 74 ? 18.832 -0.870 -7.633 1.00 69.75 74 VAL A N 1
ATOM 582 C CA . VAL A 1 74 ? 19.194 0.009 -8.777 1.00 69.75 74 VAL A CA 1
ATOM 583 C C . VAL A 1 74 ? 20.350 0.968 -8.480 1.00 69.75 74 VAL A C 1
ATOM 585 O O . VAL A 1 74 ? 20.930 1.504 -9.419 1.00 69.75 74 VAL A O 1
ATOM 588 N N . ASP A 1 75 ? 20.724 1.143 -7.211 1.00 55.94 75 ASP A N 1
ATOM 589 C CA . ASP A 1 75 ? 21.780 2.079 -6.803 1.00 55.94 75 ASP A CA 1
ATOM 590 C C . ASP A 1 75 ? 23.210 1.544 -7.058 1.00 55.94 75 ASP A C 1
ATOM 592 O O . ASP A 1 75 ? 24.168 2.299 -6.959 1.00 55.94 75 ASP A O 1
ATOM 596 N N . GLU A 1 76 ? 23.391 0.264 -7.411 1.00 52.53 76 GLU A N 1
ATOM 597 C CA . GLU A 1 76 ? 24.726 -0.351 -7.588 1.00 52.53 76 GLU A CA 1
ATOM 598 C C . GLU A 1 76 ? 25.320 -0.203 -9.010 1.00 52.53 76 GLU A C 1
ATOM 600 O O . GLU A 1 76 ? 26.382 -0.757 -9.283 1.00 52.53 76 GLU A O 1
ATOM 605 N N . ILE A 1 77 ? 24.658 0.508 -9.937 1.00 55.94 77 ILE A N 1
ATOM 606 C CA . ILE A 1 77 ? 25.025 0.524 -11.375 1.00 55.94 77 ILE A CA 1
ATOM 607 C C . ILE A 1 77 ? 25.635 1.866 -11.846 1.00 55.94 77 ILE A C 1
ATOM 609 O O . ILE A 1 77 ? 26.056 1.970 -12.994 1.00 55.94 77 ILE A O 1
ATOM 613 N N . GLY A 1 78 ? 25.729 2.898 -11.002 1.00 53.12 78 GLY A N 1
ATOM 614 C CA . GLY A 1 78 ? 26.140 4.235 -11.453 1.00 53.12 78 GLY A CA 1
ATOM 615 C C . GLY A 1 78 ? 27.136 4.937 -10.543 1.00 53.12 78 GLY A C 1
ATOM 616 O O . GLY A 1 78 ? 26.717 5.811 -9.801 1.00 53.12 78 GLY A O 1
ATOM 617 N N . ASP A 1 79 ? 28.415 4.570 -10.634 1.00 50.78 79 ASP A N 1
ATOM 618 C CA . ASP A 1 79 ? 29.564 5.414 -10.2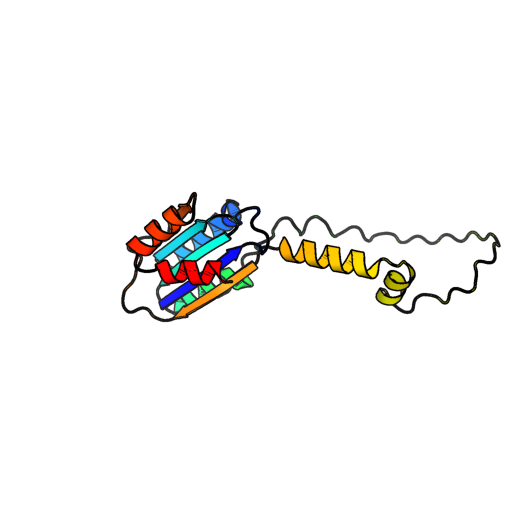64 1.00 50.78 79 ASP A CA 1
ATOM 619 C C . ASP A 1 79 ? 30.827 4.842 -10.950 1.00 50.78 79 ASP A C 1
ATOM 621 O O . ASP A 1 79 ? 31.593 4.110 -10.337 1.00 50.78 79 ASP A O 1
ATOM 625 N N . ASP A 1 80 ? 31.008 5.125 -12.245 1.00 49.38 80 ASP A N 1
ATOM 626 C CA . ASP A 1 80 ? 32.261 4.904 -12.996 1.00 49.38 80 ASP A CA 1
ATOM 627 C C . ASP A 1 80 ? 32.383 5.992 -14.091 1.00 49.38 80 ASP A C 1
ATOM 629 O O . ASP A 1 80 ? 32.414 5.701 -15.282 1.00 49.38 80 ASP A O 1
ATOM 633 N N . ASP A 1 81 ? 32.422 7.269 -13.699 1.00 47.84 81 ASP A N 1
ATOM 634 C CA . ASP A 1 81 ? 32.828 8.372 -14.588 1.00 47.84 81 ASP A CA 1
ATOM 635 C C . ASP A 1 81 ? 34.105 9.035 -14.038 1.00 47.84 81 ASP A C 1
ATOM 637 O O . ASP A 1 81 ? 34.117 10.198 -13.645 1.00 47.84 81 ASP A O 1
ATOM 641 N N . ASP A 1 82 ? 35.201 8.271 -14.022 1.00 53.56 82 ASP A N 1
ATOM 642 C CA . ASP A 1 82 ? 36.568 8.793 -13.914 1.00 53.56 82 ASP A CA 1
ATOM 643 C C . ASP A 1 82 ? 37.343 8.415 -15.188 1.00 53.56 82 ASP A C 1
ATOM 645 O O . ASP A 1 82 ? 37.865 7.306 -15.322 1.00 53.56 82 ASP A O 1
ATOM 649 N N . ALA A 1 83 ? 37.442 9.347 -16.140 1.00 45.91 83 ALA A N 1
ATOM 650 C CA . ALA A 1 83 ? 38.410 9.254 -17.233 1.00 45.91 83 ALA A CA 1
ATOM 651 C C . ALA A 1 83 ? 38.860 10.643 -17.721 1.00 45.91 83 ALA A C 1
ATOM 653 O O . ALA A 1 83 ? 38.501 11.098 -18.808 1.00 45.91 83 ALA A O 1
ATOM 654 N N . ASP A 1 84 ? 39.713 11.295 -16.927 1.00 46.81 84 ASP A N 1
ATOM 655 C CA . ASP A 1 84 ? 40.653 12.299 -17.431 1.00 46.81 84 ASP A CA 1
ATOM 656 C C . ASP A 1 84 ? 41.672 11.623 -18.369 1.00 46.81 84 ASP A C 1
ATOM 658 O O . ASP A 1 84 ? 42.400 10.710 -17.973 1.00 46.81 84 ASP A O 1
ATOM 662 N N . GLY A 1 85 ? 41.762 12.086 -19.619 1.00 40.50 85 GLY A N 1
ATOM 663 C CA . GLY A 1 85 ? 42.671 11.511 -20.612 1.00 40.50 85 GLY A CA 1
ATOM 664 C C . GLY A 1 85 ? 43.007 12.455 -21.761 1.00 40.50 85 GLY A C 1
ATOM 665 O O . GLY A 1 85 ? 42.464 12.342 -22.856 1.00 40.50 85 GLY A O 1
ATOM 666 N N . ALA A 1 86 ? 43.953 13.366 -21.529 1.00 44.97 86 ALA A N 1
ATOM 667 C CA . ALA A 1 86 ? 44.634 14.112 -22.582 1.00 44.97 86 ALA A CA 1
ATOM 668 C C . ALA A 1 86 ? 45.519 13.181 -23.440 1.00 44.97 86 ALA A C 1
ATOM 670 O O . ALA A 1 86 ? 46.340 12.435 -22.908 1.00 44.97 86 ALA A O 1
ATOM 671 N N . GLY A 1 87 ? 45.417 13.277 -24.770 1.00 37.16 87 GLY A N 1
ATOM 672 C CA . GLY A 1 87 ? 46.293 12.558 -25.701 1.00 37.16 87 GLY A CA 1
ATOM 673 C C . GLY A 1 87 ? 46.106 12.997 -27.152 1.00 37.16 87 GLY A C 1
ATOM 674 O O . GLY A 1 87 ? 45.244 12.490 -27.860 1.00 37.16 87 GLY A O 1
ATOM 675 N N . ALA A 1 88 ? 46.927 13.949 -27.595 1.00 45.34 88 ALA A N 1
ATOM 676 C CA . ALA A 1 88 ? 46.995 14.415 -28.975 1.00 45.34 88 ALA A CA 1
ATOM 677 C C . ALA A 1 88 ? 47.668 13.381 -29.899 1.00 45.34 88 ALA A C 1
ATOM 679 O O . ALA A 1 88 ? 48.740 12.865 -29.586 1.00 45.34 88 ALA A O 1
ATOM 680 N N . GLY A 1 89 ? 47.085 13.150 -31.078 1.00 36.84 89 G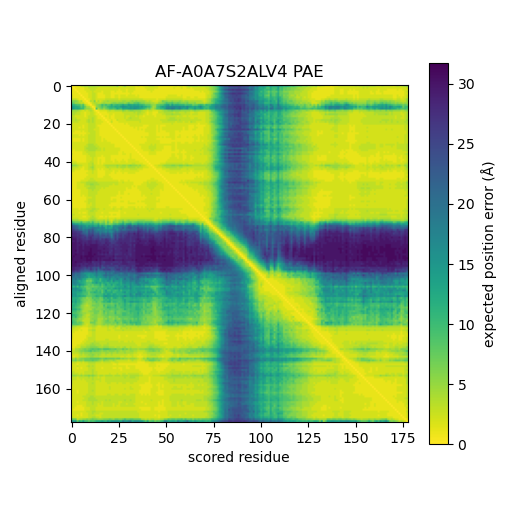LY A N 1
ATOM 681 C CA . GLY A 1 89 ? 47.688 12.371 -32.163 1.00 36.84 89 GLY A CA 1
ATOM 682 C C . GLY A 1 89 ? 46.872 12.493 -33.450 1.00 36.84 89 GLY A C 1
ATOM 683 O O . GLY A 1 89 ? 45.834 11.857 -33.589 1.00 36.84 89 GLY A O 1
ATOM 684 N N . GLY A 1 90 ? 47.310 13.356 -34.370 1.00 44.03 90 GLY A N 1
ATOM 685 C CA . GLY A 1 90 ? 46.613 13.640 -35.625 1.00 44.03 90 GLY A CA 1
ATOM 686 C C . GLY A 1 90 ? 46.823 12.582 -36.712 1.00 44.03 90 GLY A C 1
ATOM 687 O O . GLY A 1 90 ? 47.912 12.032 -36.863 1.00 44.03 90 GLY A O 1
ATOM 688 N N . SER A 1 91 ? 45.786 12.370 -37.524 1.00 50.25 91 SER A N 1
ATOM 689 C CA . SER A 1 91 ? 45.898 11.835 -38.883 1.00 50.25 91 SER A CA 1
ATOM 690 C C . SER A 1 91 ? 44.735 12.356 -39.730 1.00 50.25 91 SER A C 1
ATOM 692 O O . SER A 1 91 ? 43.570 12.232 -39.355 1.00 50.25 91 SER A O 1
ATOM 694 N N . ASN A 1 92 ? 45.065 12.991 -40.855 1.00 54.59 92 ASN A N 1
ATOM 695 C CA . ASN A 1 92 ? 44.117 13.651 -41.745 1.00 54.59 92 ASN A CA 1
ATOM 696 C C . ASN A 1 92 ? 43.359 12.626 -42.595 1.00 54.59 92 ASN A C 1
ATOM 698 O O . ASN A 1 92 ? 43.855 12.191 -43.629 1.00 54.59 92 ASN A O 1
ATOM 702 N N . ASN A 1 93 ? 42.123 12.333 -42.205 1.00 56.44 93 ASN A N 1
ATOM 703 C CA . ASN A 1 93 ? 41.061 11.958 -43.130 1.00 56.44 93 ASN A CA 1
ATOM 704 C C . ASN A 1 93 ? 39.964 13.006 -42.952 1.00 56.44 93 ASN A C 1
ATOM 706 O O . ASN A 1 93 ? 39.431 13.145 -41.853 1.00 56.44 93 ASN A O 1
ATOM 710 N N . ALA A 1 94 ? 39.673 13.789 -43.993 1.00 47.25 94 ALA A N 1
ATOM 711 C CA . ALA A 1 94 ? 38.629 14.807 -43.935 1.00 47.25 94 ALA A CA 1
ATOM 712 C C . ALA A 1 94 ? 37.264 14.114 -43.813 1.00 47.25 94 ALA A C 1
ATOM 714 O O . ALA A 1 94 ? 36.648 13.740 -44.811 1.00 47.25 94 ALA A O 1
ATOM 715 N N . ALA A 1 95 ? 36.825 13.893 -42.573 1.00 57.66 95 ALA A N 1
ATOM 716 C CA . ALA A 1 95 ? 35.442 13.569 -42.280 1.00 57.66 95 ALA A CA 1
ATOM 717 C C . ALA A 1 95 ? 34.558 14.707 -42.826 1.00 57.66 95 ALA A C 1
ATOM 719 O O . ALA A 1 95 ? 34.975 15.869 -42.779 1.00 57.66 95 ALA A O 1
ATOM 720 N N . PRO A 1 96 ? 33.369 14.405 -43.379 1.00 57.53 96 PRO A N 1
ATOM 721 C CA . PRO A 1 96 ? 32.427 15.448 -43.767 1.00 57.53 96 PRO A CA 1
ATOM 722 C C . PRO A 1 96 ? 32.179 16.367 -42.566 1.00 57.53 96 PRO A C 1
ATOM 724 O O . PRO A 1 96 ? 32.131 15.878 -41.440 1.00 57.53 96 PRO A O 1
ATOM 727 N N . ASP A 1 97 ? 32.046 17.672 -42.823 1.00 57.66 97 ASP A N 1
ATOM 728 C CA . ASP A 1 97 ? 31.799 18.751 -41.852 1.00 57.66 97 ASP A CA 1
ATOM 729 C C . ASP A 1 97 ? 30.481 18.517 -41.087 1.00 57.66 97 ASP A C 1
ATOM 731 O O . ASP A 1 97 ? 29.438 19.126 -41.334 1.00 57.66 97 ASP A O 1
ATOM 735 N N . MET A 1 98 ? 30.491 17.532 -40.193 1.00 63.66 98 MET A N 1
ATOM 736 C CA . MET A 1 98 ? 29.416 17.250 -39.267 1.00 63.66 98 MET A CA 1
ATOM 737 C C . MET A 1 98 ? 29.600 18.213 -38.109 1.00 63.66 98 MET A C 1
ATOM 739 O O . MET A 1 98 ? 30.387 17.958 -37.202 1.00 63.66 98 MET A O 1
ATOM 743 N N . LYS A 1 99 ? 28.865 19.330 -38.153 1.00 76.94 99 LYS A N 1
ATOM 744 C CA . LYS A 1 99 ? 28.752 20.275 -37.032 1.00 76.94 99 LYS A CA 1
ATOM 745 C C . LYS A 1 99 ? 28.636 19.508 -35.726 1.00 76.94 99 LYS A C 1
ATOM 747 O O . LYS A 1 99 ? 27.790 18.622 -35.654 1.00 76.94 99 LYS A O 1
ATOM 752 N N . GLU A 1 100 ? 29.440 19.851 -34.736 1.00 81.00 100 GLU A N 1
ATOM 753 C CA . GLU A 1 100 ? 29.389 19.246 -33.409 1.00 81.00 100 GLU A CA 1
ATOM 754 C C . GLU A 1 100 ? 27.945 19.265 -32.859 1.00 81.00 100 GLU A C 1
ATOM 756 O O . GLU A 1 100 ? 27.219 20.243 -33.099 1.00 81.00 100 GLU A O 1
ATOM 761 N N . PRO A 1 101 ? 27.477 18.175 -32.220 1.00 84.56 101 PRO A N 1
ATOM 762 C CA . PRO A 1 101 ? 26.122 18.111 -31.688 1.00 84.56 101 PRO A CA 1
ATOM 763 C C . PRO A 1 101 ? 25.907 19.214 -30.650 1.00 84.56 101 PRO A C 1
ATOM 765 O O . PRO A 1 101 ? 26.759 19.473 -29.803 1.00 84.56 101 PRO A O 1
ATOM 768 N N . LYS A 1 102 ? 24.751 19.876 -30.705 1.00 87.75 102 LYS A N 1
ATOM 769 C CA . LYS A 1 102 ? 24.456 21.018 -29.821 1.00 87.75 102 LYS A CA 1
ATOM 770 C C . LYS A 1 102 ? 24.129 20.600 -28.389 1.00 87.75 102 LYS A C 1
ATOM 772 O O . LYS A 1 102 ? 24.221 21.423 -27.482 1.00 87.75 102 LYS A O 1
ATOM 777 N N . ASN A 1 103 ? 23.673 19.366 -28.208 1.00 89.31 103 ASN A N 1
ATOM 778 C CA . ASN A 1 103 ? 23.302 18.770 -26.932 1.00 89.31 103 ASN A CA 1
ATOM 779 C C . ASN A 1 103 ? 23.209 17.238 -27.075 1.00 89.31 103 ASN A C 1
ATOM 781 O O . ASN A 1 103 ? 23.382 16.686 -28.165 1.00 89.31 103 ASN A O 1
ATOM 785 N N . GLN A 1 104 ? 22.915 16.563 -25.962 1.00 85.94 104 GLN A N 1
ATOM 786 C CA . GLN A 1 104 ? 22.754 15.110 -25.918 1.00 85.94 104 GLN A CA 1
ATOM 787 C C . GLN A 1 104 ? 21.630 14.617 -26.842 1.00 85.94 104 GLN A C 1
ATOM 789 O O . GLN A 1 104 ? 21.805 13.617 -27.531 1.00 85.94 104 GLN A O 1
ATOM 794 N N . GLU A 1 105 ? 20.495 15.319 -26.895 1.00 85.50 105 GLU A N 1
ATOM 795 C CA . GLU A 1 105 ? 19.363 14.939 -27.753 1.00 85.50 105 GLU A CA 1
ATOM 796 C C . GLU A 1 105 ? 19.733 14.957 -29.245 1.00 85.50 105 GLU A C 1
ATOM 798 O O . GLU A 1 105 ? 19.445 13.999 -29.954 1.00 85.50 105 GLU A O 1
ATOM 803 N N . ASP A 1 106 ? 20.432 15.997 -29.711 1.00 89.19 106 ASP A N 1
ATOM 804 C CA . ASP A 1 106 ? 20.911 16.148 -31.093 1.00 89.19 106 ASP A CA 1
ATOM 805 C C . ASP A 1 106 ? 21.916 15.046 -31.459 1.00 89.19 106 ASP A C 1
ATOM 807 O O . ASP A 1 106 ? 21.874 14.497 -32.560 1.00 89.19 106 ASP A O 1
ATOM 811 N N . TYR A 1 107 ? 22.787 14.653 -30.522 1.00 87.62 107 TYR A N 1
ATOM 812 C CA . TYR A 1 107 ? 23.674 13.505 -30.721 1.00 87.62 107 TYR A CA 1
ATOM 813 C C . TYR A 1 107 ? 22.888 12.196 -30.887 1.00 87.62 107 TYR A C 1
ATOM 815 O O . TYR A 1 107 ? 23.116 11.458 -31.848 1.00 87.62 107 TYR A O 1
ATOM 823 N N . LEU A 1 108 ? 21.942 11.917 -29.984 1.00 88.06 108 LEU A N 1
ATOM 824 C CA . LEU A 1 108 ? 21.126 10.700 -30.030 1.00 88.06 108 LEU A CA 1
ATOM 825 C C . LEU A 1 108 ? 20.262 10.634 -31.299 1.00 88.06 108 LEU A C 1
ATOM 827 O O . LEU A 1 108 ? 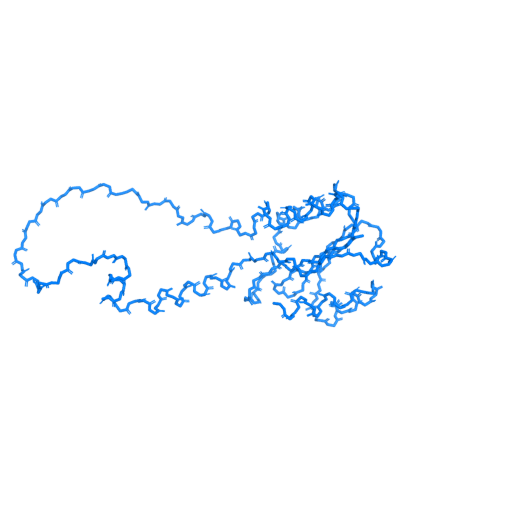20.088 9.551 -31.864 1.00 88.06 108 LEU A O 1
ATOM 831 N N . ASP A 1 109 ? 19.739 11.771 -31.763 1.00 88.75 109 ASP A N 1
ATOM 832 C CA . ASP A 1 109 ? 18.912 11.852 -32.971 1.00 88.75 109 ASP A CA 1
ATOM 833 C C . ASP A 1 109 ? 19.733 11.581 -34.235 1.00 88.75 109 ASP A C 1
ATOM 835 O O . ASP A 1 109 ? 19.361 10.748 -35.061 1.00 88.75 109 ASP A O 1
ATOM 839 N N . ARG A 1 110 ? 20.927 12.175 -34.330 1.00 88.75 110 ARG A N 1
ATOM 840 C CA . ARG A 1 110 ? 21.879 11.921 -35.425 1.00 88.75 110 ARG A CA 1
ATOM 841 C C . ARG A 1 110 ? 22.365 10.480 -35.484 1.00 88.75 110 ARG A C 1
ATOM 843 O O . ARG A 1 110 ? 22.597 9.957 -36.571 1.00 88.75 110 ARG A O 1
ATOM 850 N N . MET A 1 111 ? 22.511 9.845 -34.325 1.00 89.50 111 MET A N 1
ATOM 851 C CA . MET A 1 111 ? 22.834 8.423 -34.212 1.00 89.50 111 MET A 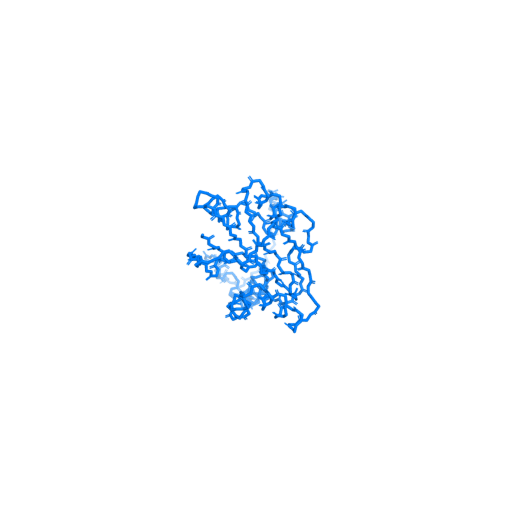CA 1
ATOM 852 C C . MET A 1 111 ? 21.626 7.520 -34.521 1.00 89.50 111 MET A C 1
ATOM 854 O O . MET A 1 111 ? 21.782 6.304 -34.601 1.00 89.5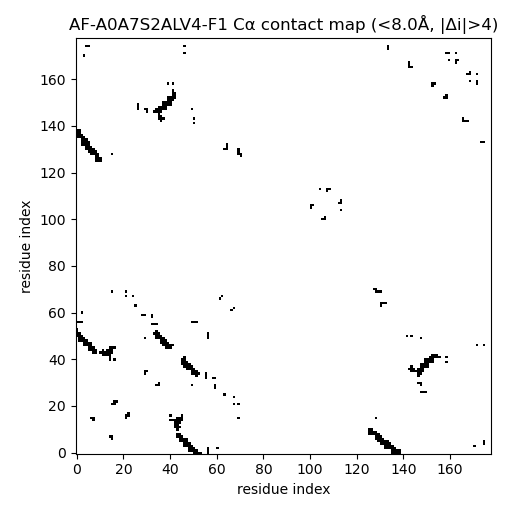0 111 MET A O 1
ATOM 858 N N . GLY A 1 112 ? 20.424 8.084 -34.701 1.00 90.75 112 GLY A N 1
ATOM 859 C CA . GLY A 1 112 ? 19.194 7.341 -34.975 1.00 90.75 112 GLY A CA 1
ATOM 860 C C . GLY A 1 112 ? 18.720 6.480 -33.800 1.00 90.75 112 GLY A C 1
ATOM 861 O O . GLY A 1 112 ? 17.960 5.533 -34.005 1.00 90.75 112 GLY A O 1
ATOM 862 N N . VAL A 1 113 ? 19.176 6.771 -32.575 1.00 90.81 113 VAL A N 1
ATOM 863 C CA . VAL A 1 113 ? 18.920 5.942 -31.382 1.00 90.81 113 VAL A CA 1
ATOM 864 C C . VAL A 1 113 ? 17.867 6.521 -30.437 1.00 90.81 113 VAL A C 1
ATOM 866 O O . VAL A 1 113 ? 17.505 5.849 -29.475 1.00 90.81 113 VAL A O 1
ATOM 869 N N . THR A 1 114 ? 17.322 7.712 -30.703 1.00 88.88 114 THR A N 1
ATOM 870 C CA . THR A 1 114 ? 16.291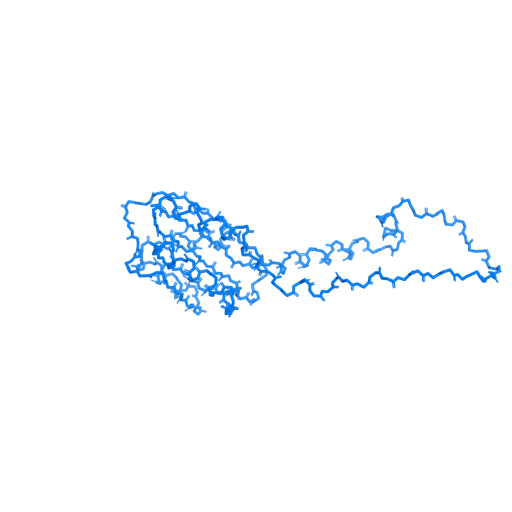 8.365 -29.863 1.00 88.88 114 THR A CA 1
ATOM 871 C C . THR A 1 114 ? 15.133 7.431 -29.515 1.00 88.88 114 THR A C 1
ATOM 873 O O . THR A 1 114 ? 14.799 7.263 -28.345 1.00 88.88 114 THR A O 1
ATOM 876 N N . ASN A 1 115 ? 14.561 6.744 -30.505 1.00 89.50 115 ASN A N 1
ATOM 877 C CA . ASN A 1 115 ? 13.466 5.795 -30.279 1.00 89.50 115 ASN A CA 1
ATOM 878 C C . ASN A 1 115 ? 13.868 4.604 -29.396 1.00 89.50 115 ASN A C 1
ATOM 880 O O . ASN A 1 115 ? 13.053 4.127 -28.609 1.00 89.50 115 ASN A O 1
ATOM 884 N N . LEU A 1 116 ? 15.110 4.124 -29.512 1.00 86.12 116 LEU A N 1
ATOM 885 C CA . LEU A 1 116 ? 15.614 3.015 -28.703 1.00 86.12 116 LEU A CA 1
ATOM 886 C C . LEU A 1 116 ? 15.831 3.447 -27.249 1.00 86.12 116 LEU A C 1
ATOM 888 O O . LEU A 1 116 ? 15.461 2.708 -26.339 1.00 86.12 116 LEU A O 1
ATOM 892 N N . VAL A 1 117 ? 16.374 4.649 -27.034 1.00 87.12 117 VAL A N 1
ATOM 893 C CA . VAL A 1 117 ? 16.551 5.237 -25.699 1.00 87.12 117 VAL A CA 1
ATOM 894 C C . VAL A 1 117 ? 15.197 5.423 -25.020 1.00 87.12 117 VAL A C 1
ATOM 896 O O . VAL A 1 117 ? 14.995 4.876 -23.941 1.00 87.12 117 VAL A O 1
ATOM 899 N N . HIS A 1 118 ? 14.229 6.065 -25.682 1.00 86.81 118 HIS A N 1
ATOM 900 C CA . HIS A 1 118 ? 12.882 6.242 -25.127 1.00 86.81 118 HIS A CA 1
ATOM 901 C C . HIS A 1 118 ? 12.172 4.909 -24.849 1.00 86.81 118 HIS A C 1
ATOM 903 O O . HIS A 1 118 ? 11.495 4.762 -23.831 1.00 86.81 118 HIS A O 1
ATOM 909 N N . ALA A 1 119 ? 12.321 3.914 -25.731 1.00 85.50 119 ALA A N 1
ATOM 910 C CA . ALA A 1 119 ? 11.764 2.584 -25.497 1.00 85.50 119 ALA A CA 1
ATOM 911 C C . ALA A 1 119 ? 12.405 1.911 -24.275 1.00 85.50 119 ALA A C 1
ATOM 913 O O . ALA A 1 119 ? 11.698 1.306 -23.469 1.00 85.50 119 ALA A O 1
ATOM 914 N N . ASN A 1 120 ? 13.723 2.040 -24.105 1.00 87.00 120 ASN A N 1
ATOM 915 C CA . ASN A 1 120 ? 14.428 1.502 -22.947 1.00 87.00 120 ASN A CA 1
ATOM 916 C C . ASN A 1 120 ? 14.013 2.213 -21.652 1.00 87.00 120 ASN A C 1
ATOM 918 O O . ASN A 1 120 ? 13.676 1.551 -20.675 1.00 87.00 120 ASN A O 1
ATOM 922 N N . GLU A 1 121 ? 13.946 3.544 -21.651 1.00 85.25 121 GLU A N 1
ATOM 923 C CA . GLU A 1 121 ? 13.447 4.329 -20.517 1.00 85.25 121 GLU A CA 1
ATOM 924 C C . GLU A 1 121 ? 12.019 3.927 -20.136 1.00 85.25 121 GLU A C 1
ATOM 926 O O . GLU A 1 121 ? 11.722 3.732 -18.957 1.00 85.25 121 GLU A O 1
ATOM 931 N N . ALA A 1 122 ? 11.142 3.723 -21.125 1.00 82.69 122 ALA A N 1
ATOM 932 C CA . ALA A 1 122 ? 9.793 3.228 -20.888 1.00 82.69 122 ALA A CA 1
ATOM 933 C C . ALA A 1 122 ? 9.810 1.832 -20.245 1.00 82.69 122 ALA A C 1
ATOM 935 O O . ALA A 1 122 ? 9.091 1.603 -19.270 1.00 82.69 122 ALA A O 1
ATOM 936 N N . VAL A 1 123 ? 10.643 0.907 -20.731 1.00 83.12 123 VAL A N 1
ATOM 937 C CA . VAL A 1 123 ? 10.793 -0.439 -20.149 1.00 83.12 123 VAL A CA 1
ATOM 938 C C . VAL A 1 123 ? 11.297 -0.367 -18.708 1.00 83.12 123 VAL A C 1
ATOM 940 O O . VAL A 1 123 ? 10.697 -0.982 -17.824 1.00 83.12 123 VAL A O 1
ATOM 943 N N . VAL A 1 124 ? 12.342 0.418 -18.449 1.00 81.94 124 VAL A N 1
ATOM 944 C CA . VAL A 1 124 ? 12.902 0.633 -17.107 1.00 81.94 124 VAL A CA 1
ATOM 945 C C . VAL A 1 124 ? 11.837 1.215 -16.179 1.00 81.94 124 VAL A C 1
ATOM 947 O O . VAL A 1 124 ? 11.602 0.677 -15.097 1.00 81.94 124 VAL A O 1
ATOM 950 N N . ALA A 1 125 ? 11.094 2.233 -16.619 1.00 79.81 125 ALA A N 1
ATOM 951 C CA . ALA A 1 125 ? 10.015 2.833 -15.837 1.00 79.81 125 ALA A CA 1
ATOM 952 C C . ALA A 1 125 ? 8.913 1.824 -15.453 1.00 79.81 125 ALA A C 1
ATOM 954 O O . ALA A 1 125 ? 8.332 1.933 -14.371 1.00 79.81 125 ALA A O 1
ATOM 955 N N . HIS A 1 126 ? 8.644 0.814 -16.291 1.00 81.56 126 HIS A N 1
ATOM 956 C CA . HIS A 1 126 ? 7.690 -0.266 -15.993 1.00 81.56 126 HIS A CA 1
ATOM 957 C C . HIS A 1 126 ? 8.242 -1.329 -15.027 1.00 81.56 126 HIS A C 1
ATOM 959 O O . HIS A 1 126 ? 7.468 -2.141 -14.499 1.00 81.56 126 HIS A O 1
ATOM 965 N N . GLN A 1 127 ? 9.556 -1.341 -14.792 1.00 82.69 127 GLN A N 1
ATOM 966 C CA . GLN A 1 127 ? 10.248 -2.232 -13.857 1.00 82.69 127 GLN A CA 1
ATOM 967 C C . GLN A 1 127 ? 10.490 -1.599 -12.481 1.00 82.69 127 GLN A C 1
ATOM 969 O O . GLN A 1 127 ? 10.767 -2.326 -11.523 1.00 82.69 127 GLN A O 1
ATOM 974 N N . VAL A 1 128 ? 10.342 -0.282 -12.348 1.00 89.19 128 VAL A N 1
ATOM 975 C CA . VAL A 1 128 ? 10.445 0.413 -11.061 1.00 89.19 128 VAL A CA 1
ATOM 976 C C . VAL A 1 128 ? 9.231 0.083 -10.190 1.00 89.19 128 VAL A C 1
ATOM 978 O O . VAL A 1 128 ? 8.076 0.196 -10.609 1.00 89.19 128 VAL A O 1
ATOM 981 N N . VAL A 1 129 ? 9.486 -0.331 -8.950 1.00 93.25 129 VAL A N 1
ATOM 982 C CA . VAL A 1 129 ? 8.457 -0.481 -7.921 1.00 93.25 129 VAL A CA 1
ATOM 983 C C . VAL A 1 129 ? 7.992 0.902 -7.488 1.00 93.25 129 VAL A C 1
ATOM 985 O O . VAL A 1 129 ? 8.797 1.727 -7.051 1.00 93.25 129 VAL A O 1
ATOM 988 N N . LYS A 1 130 ? 6.681 1.124 -7.547 1.00 93.19 130 LYS A N 1
ATOM 989 C CA . LYS A 1 130 ? 6.018 2.319 -7.027 1.00 93.19 130 LYS A CA 1
ATOM 990 C C . LYS A 1 130 ? 5.184 1.968 -5.802 1.00 93.19 130 LYS A C 1
ATOM 992 O O . LYS A 1 130 ? 4.648 0.864 -5.702 1.00 93.19 130 LYS A O 1
ATOM 997 N N . CYS A 1 131 ? 5.086 2.917 -4.875 1.00 97.12 131 CYS A N 1
ATOM 998 C CA . CYS A 1 131 ? 4.156 2.875 -3.754 1.00 97.12 131 CYS A CA 1
ATOM 999 C C . CYS A 1 131 ? 3.174 4.035 -3.889 1.00 97.12 131 CYS A C 1
ATOM 1001 O O . CYS A 1 131 ? 3.557 5.197 -3.768 1.00 97.12 131 CYS A O 1
ATOM 1003 N N . GLU A 1 132 ? 1.906 3.715 -4.103 1.00 97.00 132 GLU A N 1
ATOM 1004 C CA . GLU A 1 132 ? 0.853 4.678 -4.409 1.00 97.00 132 GLU A CA 1
ATOM 1005 C C . GLU A 1 132 ? -0.208 4.632 -3.315 1.00 97.00 132 GLU A C 1
ATOM 1007 O O . GLU A 1 132 ? -0.643 3.557 -2.901 1.00 97.00 132 GLU A O 1
ATOM 1012 N N . LEU A 1 133 ? -0.623 5.800 -2.822 1.00 98.31 133 LEU A N 1
ATOM 1013 C CA . LEU A 1 133 ? -1.771 5.904 -1.927 1.00 98.31 133 LEU A CA 1
ATOM 1014 C C . LEU A 1 133 ? -3.042 5.876 -2.777 1.00 98.31 133 LEU A C 1
ATOM 1016 O O . LEU A 1 133 ? -3.374 6.868 -3.418 1.00 98.31 133 LEU A O 1
ATOM 1020 N N . LEU A 1 134 ? -3.757 4.757 -2.746 1.00 98.12 134 LEU A N 1
ATOM 1021 C CA . LEU A 1 134 ? -5.004 4.591 -3.486 1.00 98.12 134 LEU A CA 1
ATOM 1022 C C . LEU A 1 134 ? -6.169 5.311 -2.807 1.00 98.12 134 LEU A C 1
ATOM 1024 O O . LEU A 1 134 ? -7.021 5.905 -3.461 1.00 98.12 134 LEU A O 1
ATOM 1028 N N . TRP A 1 135 ? -6.229 5.229 -1.477 1.00 98.25 135 TRP A N 1
ATOM 1029 C CA . TRP A 1 135 ? -7.321 5.812 -0.708 1.00 98.25 135 TRP A CA 1
ATOM 1030 C C . TRP A 1 135 ? -6.894 6.126 0.726 1.00 98.25 135 TRP A C 1
ATOM 1032 O O . TRP A 1 135 ? -6.120 5.388 1.337 1.00 98.25 135 TRP A O 1
ATOM 1042 N N . SER A 1 136 ? -7.429 7.212 1.285 1.00 97.69 136 SER A N 1
ATOM 1043 C CA . SER A 1 136 ? -7.293 7.549 2.702 1.00 97.69 136 SER A CA 1
ATOM 1044 C C . SER A 1 136 ? -8.569 8.203 3.215 1.00 97.69 136 SER A C 1
ATOM 1046 O O . SER A 1 136 ? -9.122 9.092 2.569 1.00 97.69 136 SER A O 1
ATOM 1048 N N . GLY A 1 137 ? -9.033 7.781 4.388 1.00 97.38 137 GLY A N 1
ATOM 1049 C CA . GLY A 1 137 ? -10.276 8.289 4.948 1.00 97.38 137 GLY A CA 1
ATOM 1050 C C . GLY A 1 137 ? -10.638 7.695 6.302 1.00 97.38 137 GLY A C 1
ATOM 1051 O O . GLY A 1 137 ? -9.807 7.141 7.029 1.00 97.38 137 GLY A O 1
ATOM 1052 N N . VAL A 1 138 ? -11.904 7.848 6.676 1.00 96.38 138 VAL A N 1
ATOM 1053 C CA . VAL A 1 138 ? -12.466 7.307 7.915 1.00 96.38 138 VAL A CA 1
ATOM 1054 C C . VAL A 1 138 ? -13.548 6.300 7.549 1.00 96.38 138 VAL A C 1
ATOM 1056 O O . VAL A 1 138 ? -14.514 6.651 6.887 1.00 96.38 138 VAL A O 1
ATOM 1059 N N . GLU A 1 139 ? -13.380 5.063 8.007 1.00 94.44 139 GLU A N 1
ATOM 1060 C CA . GLU A 1 139 ? -14.407 4.022 7.950 1.00 94.44 139 GLU A CA 1
ATOM 1061 C C . GLU A 1 139 ? -15.151 3.949 9.286 1.00 94.44 139 GLU A C 1
ATOM 1063 O O . GLU A 1 139 ? -14.572 4.229 10.342 1.00 94.44 139 GLU A O 1
ATOM 1068 N N . ALA A 1 140 ? -16.427 3.559 9.237 1.00 90.56 140 ALA A N 1
ATOM 1069 C CA . ALA A 1 140 ? -17.298 3.505 10.411 1.00 90.56 140 ALA A CA 1
ATOM 1070 C C . ALA A 1 140 ? -16.825 2.486 11.461 1.00 90.56 140 ALA A C 1
ATOM 1072 O O . ALA A 1 140 ? -16.932 2.736 12.661 1.00 90.56 140 ALA A O 1
ATOM 1073 N N . HIS A 1 141 ? -16.273 1.353 11.016 1.00 90.31 141 HIS A N 1
ATOM 1074 C CA . HIS A 1 141 ? -15.807 0.278 11.887 1.00 90.31 141 HIS A CA 1
ATOM 1075 C C . HIS A 1 141 ? -14.432 -0.232 11.433 1.00 90.31 141 HIS A C 1
ATOM 1077 O O . HIS A 1 141 ? -14.200 -0.319 10.229 1.00 90.31 141 HIS A O 1
ATOM 1083 N N . PRO A 1 142 ? -13.532 -0.607 12.365 1.00 92.75 142 PRO A N 1
ATOM 1084 C CA . PRO A 1 142 ? -12.272 -1.259 12.015 1.00 92.75 142 PRO A CA 1
ATOM 1085 C C . PRO A 1 142 ? -12.518 -2.648 11.421 1.00 92.75 142 PRO A C 1
ATOM 1087 O O . PRO A 1 142 ? -13.168 -3.481 12.070 1.00 92.75 142 PRO A O 1
ATOM 1090 N N . ALA A 1 143 ? -11.963 -2.896 10.237 1.00 95.94 143 ALA A N 1
ATOM 1091 C CA . ALA A 1 143 ? -12.051 -4.166 9.527 1.00 95.94 143 ALA A CA 1
ATOM 1092 C C . ALA A 1 143 ? -11.121 -5.232 10.124 1.00 95.94 143 ALA A C 1
ATOM 1094 O O . ALA A 1 143 ? -11.448 -6.419 10.134 1.00 95.94 143 ALA A O 1
ATOM 1095 N N . PHE A 1 144 ? -9.971 -4.826 10.670 1.00 96.19 144 PHE A N 1
ATOM 1096 C CA . PHE A 1 144 ? -8.946 -5.759 11.130 1.00 96.19 144 PHE A CA 1
ATOM 1097 C C . PHE A 1 144 ? -8.860 -5.788 12.654 1.00 96.19 144 PHE A C 1
ATOM 1099 O O . PHE A 1 144 ? -8.533 -4.797 13.309 1.00 96.19 144 PHE A O 1
ATOM 1106 N N . LYS A 1 145 ? -9.127 -6.963 13.233 1.00 90.56 145 LYS A N 1
ATOM 1107 C CA . LYS A 1 145 ? -8.919 -7.222 14.662 1.00 90.56 145 LYS A CA 1
ATOM 1108 C C . LYS A 1 145 ? -7.500 -7.739 14.889 1.00 90.56 145 LYS A C 1
ATOM 1110 O O . LYS A 1 145 ? -7.044 -8.639 14.190 1.00 90.56 145 LYS A O 1
ATOM 1115 N N . GLY A 1 146 ? -6.822 -7.196 15.896 1.00 93.25 146 GLY A N 1
ATOM 1116 C CA . GLY A 1 146 ? -5.469 -7.612 16.262 1.00 93.25 146 GLY A CA 1
ATOM 1117 C C . GLY A 1 146 ? -4.369 -6.902 15.471 1.00 93.25 146 GLY A C 1
ATOM 1118 O O . GLY A 1 146 ? -4.566 -5.817 14.934 1.00 93.25 146 GLY A O 1
ATOM 1119 N N . LYS A 1 147 ? -3.171 -7.489 15.472 1.00 95.88 147 LYS A N 1
ATOM 1120 C CA . LYS A 1 147 ? -1.968 -6.875 14.897 1.00 95.88 147 LYS A CA 1
ATOM 1121 C C . LYS A 1 147 ? -2.015 -6.867 13.368 1.00 95.88 147 LYS A C 1
ATOM 1123 O O . LYS A 1 147 ? -2.631 -7.735 12.755 1.00 95.88 147 LYS A O 1
ATOM 1128 N N . PHE A 1 148 ? -1.304 -5.915 12.769 1.00 98.38 148 PHE A N 1
ATOM 1129 C CA . PHE A 1 148 ? -0.993 -5.945 11.344 1.00 98.38 148 PHE A CA 1
ATOM 1130 C C . PHE A 1 148 ? -0.335 -7.276 10.953 1.00 98.38 148 PHE A C 1
ATOM 1132 O O . PHE A 1 148 ? 0.564 -7.750 11.654 1.00 98.38 148 PHE A O 1
ATOM 1139 N N . ARG A 1 149 ? -0.767 -7.865 9.836 1.00 97.44 149 ARG A N 1
ATOM 1140 C CA . ARG A 1 149 ? -0.237 -9.140 9.332 1.00 97.44 149 ARG A CA 1
ATOM 1141 C C . ARG A 1 149 ? 0.103 -9.074 7.848 1.00 97.44 149 ARG A C 1
ATOM 1143 O O . ARG A 1 149 ? -0.390 -8.214 7.127 1.00 97.44 149 ARG A O 1
ATOM 1150 N N . VAL A 1 150 ? 0.921 -10.017 7.398 1.00 98.12 150 VAL A N 1
ATOM 1151 C CA . VAL A 1 150 ? 1.242 -10.212 5.981 1.00 98.12 150 VAL A CA 1
ATOM 1152 C C . VAL A 1 150 ? 0.635 -11.534 5.540 1.00 98.12 150 VAL A C 1
ATOM 1154 O O . VAL A 1 150 ? 0.801 -12.536 6.231 1.00 98.12 150 VAL A O 1
ATOM 1157 N N . GLU A 1 151 ? -0.056 -11.535 4.409 1.00 97.50 151 GLU A N 1
ATOM 1158 C CA . GLU A 1 151 ? -0.754 -12.707 3.885 1.00 97.50 151 GLU A CA 1
ATOM 1159 C C . GLU A 1 151 ? -0.496 -12.809 2.382 1.00 97.50 151 GLU A C 1
ATOM 1161 O O . GLU A 1 151 ? -0.613 -11.819 1.664 1.00 97.50 151 GLU A O 1
ATOM 1166 N N . ALA A 1 152 ? -0.077 -13.981 1.909 1.00 96.81 152 ALA A N 1
ATOM 1167 C CA . ALA A 1 152 ? 0.164 -14.225 0.492 1.00 96.81 152 ALA A CA 1
ATOM 1168 C C . ALA A 1 152 ? -1.001 -15.010 -0.098 1.00 96.81 152 ALA A C 1
ATOM 1170 O O . ALA A 1 152 ? -1.468 -15.967 0.511 1.00 96.81 152 ALA A O 1
ATOM 1171 N N . THR A 1 153 ? -1.431 -14.604 -1.287 1.00 96.88 153 THR A N 1
ATOM 1172 C CA . THR A 1 153 ? -2.550 -15.214 -2.009 1.00 96.88 153 THR A CA 1
ATOM 1173 C C . THR A 1 153 ? -2.056 -15.805 -3.311 1.00 96.88 153 THR A C 1
ATOM 1175 O O . THR A 1 153 ? -1.125 -15.288 -3.935 1.00 96.88 153 THR A O 1
ATOM 1178 N N . ARG A 1 154 ? -2.674 -16.910 -3.715 1.00 93.06 154 ARG A N 1
ATOM 1179 C CA . ARG A 1 154 ? -2.270 -17.642 -4.923 1.00 93.06 154 ARG A CA 1
ATOM 1180 C C . ARG A 1 154 ? -2.950 -17.135 -6.196 1.00 93.06 154 ARG A C 1
ATOM 1182 O O . ARG A 1 154 ? -2.355 -17.186 -7.265 1.00 93.06 154 ARG A O 1
ATOM 1189 N N . ASP A 1 155 ? -4.187 -16.668 -6.073 1.00 95.31 155 ASP A N 1
ATOM 1190 C CA . ASP A 1 155 ? -5.056 -16.256 -7.171 1.00 95.31 155 ASP A CA 1
ATOM 1191 C C . ASP A 1 155 ? -6.042 -15.179 -6.685 1.00 95.31 155 ASP A C 1
ATOM 1193 O O . ASP A 1 155 ? -6.080 -14.830 -5.501 1.00 95.31 155 ASP A O 1
ATOM 1197 N N . GLU A 1 156 ? -6.781 -14.576 -7.619 1.00 95.38 156 GLU A N 1
ATOM 1198 C CA . GLU A 1 156 ? -7.679 -13.458 -7.307 1.00 95.38 156 GLU A CA 1
ATOM 1199 C C . GLU A 1 156 ? -8.870 -13.912 -6.453 1.00 95.38 156 GLU A C 1
ATOM 1201 O O . GLU A 1 156 ? -9.353 -13.158 -5.614 1.00 95.38 156 GLU A O 1
ATOM 1206 N N . VAL A 1 157 ? -9.313 -15.162 -6.612 1.00 97.12 157 VAL A N 1
ATOM 1207 C CA . VAL A 1 157 ? -10.424 -15.734 -5.838 1.00 97.12 157 VAL A CA 1
ATOM 1208 C C . VAL A 1 157 ? -10.050 -15.817 -4.358 1.00 97.12 157 VAL A C 1
ATOM 1210 O O . VAL A 1 157 ? -10.837 -15.435 -3.492 1.00 97.12 157 VAL A O 1
ATOM 1213 N N . ASP A 1 158 ? -8.834 -16.269 -4.062 1.00 97.62 158 ASP A N 1
ATOM 1214 C CA . ASP A 1 158 ? -8.276 -16.314 -2.713 1.00 97.62 158 ASP A CA 1
ATOM 1215 C C . ASP A 1 158 ? -8.116 -14.902 -2.124 1.00 97.62 158 ASP A C 1
ATOM 1217 O O . ASP A 1 158 ? -8.564 -14.631 -1.008 1.00 97.62 158 ASP A O 1
ATOM 1221 N N . ALA A 1 159 ? -7.587 -13.956 -2.908 1.00 97.69 159 ALA A N 1
ATOM 1222 C CA . ALA A 1 159 ? -7.471 -12.558 -2.494 1.00 97.69 159 ALA A CA 1
ATOM 1223 C C . ALA A 1 159 ? -8.826 -11.909 -2.173 1.00 97.69 159 ALA A C 1
ATOM 1225 O O . ALA A 1 159 ? -8.967 -11.250 -1.136 1.00 97.69 159 ALA A O 1
ATOM 1226 N N . ARG A 1 160 ? -9.837 -12.132 -3.021 1.00 97.94 160 ARG A N 1
ATOM 1227 C CA . ARG A 1 160 ? -11.213 -11.679 -2.783 1.00 97.94 160 ARG A CA 1
ATOM 1228 C C . ARG A 1 160 ? -11.759 -12.284 -1.501 1.00 97.94 160 ARG A C 1
ATOM 1230 O O . ARG A 1 160 ? -12.179 -11.529 -0.632 1.00 97.94 160 ARG A O 1
ATOM 1237 N N . ARG A 1 161 ? -11.647 -13.602 -1.315 1.00 97.94 161 ARG A N 1
ATOM 1238 C CA . ARG A 1 161 ? -12.118 -14.289 -0.103 1.00 97.94 161 ARG A CA 1
ATOM 1239 C C . ARG A 1 161 ? -11.538 -13.682 1.179 1.00 97.94 161 ARG A C 1
ATOM 1241 O O . ARG A 1 161 ? -12.280 -13.462 2.138 1.00 97.94 161 ARG A O 1
ATOM 1248 N N . VAL A 1 162 ? -10.232 -13.408 1.211 1.00 97.25 162 VAL A N 1
ATOM 1249 C CA . VAL A 1 162 ? -9.558 -12.816 2.382 1.00 97.25 162 VAL A CA 1
ATOM 1250 C C . VAL A 1 162 ? -10.120 -11.430 2.712 1.00 97.25 162 VAL A C 1
ATOM 1252 O O . VAL A 1 162 ? -10.362 -11.117 3.880 1.00 97.25 162 VAL A O 1
ATOM 1255 N N . LEU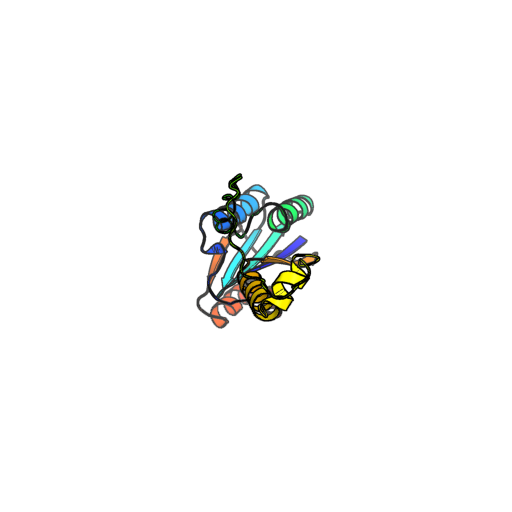 A 1 163 ? -10.347 -10.593 1.699 1.00 97.62 163 LEU A N 1
ATOM 1256 C CA . LEU A 1 163 ? -10.800 -9.214 1.893 1.00 97.62 163 LEU A CA 1
ATOM 1257 C C . LEU A 1 163 ? -12.317 -9.096 2.073 1.00 97.62 163 LEU A C 1
ATOM 1259 O O . LEU A 1 163 ? -12.771 -8.204 2.790 1.00 97.62 163 LEU A O 1
ATOM 1263 N N . GLU A 1 164 ? -13.101 -9.997 1.485 1.00 97.38 164 GLU A N 1
ATOM 1264 C CA . GLU A 1 164 ? -14.541 -10.135 1.720 1.00 97.38 164 GLU A CA 1
ATOM 1265 C C . GLU A 1 164 ? -14.820 -10.518 3.170 1.00 97.38 164 GLU A C 1
ATOM 1267 O O . GLU A 1 164 ? -15.655 -9.886 3.815 1.00 97.38 164 GLU A O 1
ATOM 1272 N N . ALA A 1 165 ? -14.060 -11.468 3.727 1.00 96.00 165 ALA A N 1
ATOM 1273 C CA . ALA A 1 165 ? -14.164 -11.843 5.137 1.00 96.00 165 ALA A CA 1
ATOM 1274 C C . ALA A 1 165 ? -13.888 -10.664 6.093 1.00 96.00 165 ALA A C 1
ATOM 1276 O O . ALA A 1 165 ? -14.394 -10.644 7.214 1.00 96.00 165 ALA A O 1
ATOM 1277 N N . ALA A 1 166 ? -13.107 -9.675 5.648 1.00 95.38 166 ALA A N 1
ATOM 1278 C CA . ALA A 1 166 ? -12.828 -8.441 6.380 1.00 95.38 166 ALA A CA 1
ATOM 1279 C C . ALA A 1 166 ? -13.750 -7.263 5.990 1.00 95.38 166 ALA A C 1
ATOM 1281 O O . ALA A 1 166 ? -13.648 -6.191 6.582 1.00 95.38 166 ALA A O 1
ATOM 1282 N N . GLY A 1 167 ? -14.650 -7.424 5.012 1.00 96.25 167 GLY A N 1
ATOM 1283 C CA . GLY A 1 167 ? -15.562 -6.369 4.548 1.00 96.25 167 GLY A CA 1
ATOM 1284 C C . GLY A 1 167 ? -14.895 -5.242 3.746 1.00 96.25 167 GLY A C 1
ATOM 1285 O O . GLY A 1 167 ? -15.438 -4.140 3.652 1.00 96.25 167 GLY A O 1
ATOM 1286 N N . VAL A 1 168 ? -13.714 -5.491 3.173 1.00 96.94 168 VAL A N 1
ATOM 1287 C CA . VAL A 1 168 ? -12.871 -4.477 2.508 1.00 96.94 168 VAL A CA 1
ATOM 1288 C C . VAL A 1 168 ? -12.454 -4.861 1.083 1.00 96.94 168 VAL A C 1
ATOM 1290 O O . VAL A 1 168 ? -11.502 -4.303 0.539 1.00 96.94 168 VAL A O 1
ATOM 1293 N N . VAL A 1 169 ? -13.184 -5.782 0.446 1.00 97.25 169 VAL A N 1
ATOM 1294 C CA . VAL A 1 169 ? -12.905 -6.261 -0.925 1.00 97.25 169 VAL A CA 1
ATOM 1295 C C . VAL A 1 169 ? -12.809 -5.138 -1.963 1.00 97.25 169 VAL A C 1
ATOM 1297 O O . VAL A 1 169 ? -11.968 -5.214 -2.849 1.00 97.25 169 VAL A O 1
ATOM 1300 N N . ARG A 1 170 ? -13.554 -4.036 -1.792 1.00 96.62 170 ARG A N 1
ATOM 1301 C CA . ARG A 1 170 ? -13.508 -2.852 -2.674 1.00 96.62 170 ARG A CA 1
ATOM 1302 C C . ARG A 1 170 ? -12.108 -2.255 -2.862 1.00 96.62 170 ARG A C 1
ATOM 1304 O O . ARG A 1 170 ? -11.840 -1.611 -3.870 1.00 96.62 170 ARG A O 1
ATOM 1311 N N . TYR A 1 171 ? -11.214 -2.444 -1.892 1.00 97.56 171 TYR A N 1
ATOM 1312 C CA . TYR A 1 171 ? -9.835 -1.972 -2.002 1.00 97.56 171 TYR A CA 1
ATOM 1313 C C . TYR A 1 171 ? -8.991 -2.828 -2.950 1.00 97.56 171 TYR A C 1
ATOM 1315 O O . TYR A 1 171 ? -8.008 -2.324 -3.484 1.00 97.56 171 TYR A O 1
ATOM 1323 N N . LEU A 1 172 ? -9.377 -4.087 -3.191 1.00 97.19 172 LEU A N 1
ATOM 1324 C CA . LEU A 1 172 ? -8.745 -4.931 -4.202 1.00 97.19 172 LEU A CA 1
ATOM 1325 C C . LEU A 1 172 ? -9.050 -4.423 -5.605 1.00 97.19 172 LEU A C 1
ATOM 1327 O O . LEU A 1 172 ? -8.128 -4.255 -6.393 1.00 97.19 172 LEU A O 1
ATOM 1331 N N . ASP A 1 173 ? -10.316 -4.117 -5.889 1.00 95.19 173 ASP A N 1
ATOM 1332 C CA . ASP A 1 173 ? -10.719 -3.610 -7.204 1.00 95.19 173 ASP A CA 1
ATOM 1333 C C . ASP A 1 173 ? -10.039 -2.265 -7.505 1.00 95.19 173 ASP A C 1
ATOM 1335 O O . ASP A 1 173 ? -9.516 -2.060 -8.599 1.00 95.19 173 ASP A O 1
ATOM 1339 N N . LEU A 1 174 ? -9.943 -1.385 -6.499 1.00 95.38 174 LEU A N 1
ATOM 1340 C CA . LEU A 1 174 ? -9.202 -0.125 -6.611 1.00 95.38 174 LEU A CA 1
ATOM 1341 C C . LEU A 1 174 ? -7.711 -0.345 -6.918 1.00 95.38 174 LEU A C 1
ATOM 1343 O O . LEU A 1 174 ? -7.115 0.431 -7.657 1.00 95.38 174 LEU A O 1
ATOM 1347 N N . ALA A 1 175 ? -7.104 -1.390 -6.353 1.00 94.81 175 ALA A N 1
ATOM 1348 C CA . ALA A 1 175 ? -5.694 -1.700 -6.569 1.00 94.81 175 ALA A CA 1
ATOM 1349 C C . ALA A 1 175 ? -5.412 -2.358 -7.922 1.00 94.81 175 ALA A C 1
ATOM 1351 O O . ALA A 1 175 ? -4.343 -2.140 -8.490 1.00 94.81 175 ALA A O 1
ATOM 1352 N N . LEU A 1 176 ? -6.350 -3.162 -8.427 1.00 91.81 176 LEU A N 1
ATOM 1353 C CA . LEU A 1 176 ? -6.246 -3.814 -9.732 1.00 91.81 176 LEU A CA 1
ATOM 1354 C C . LEU A 1 176 ? -6.540 -2.853 -10.892 1.00 91.81 176 LEU A C 1
ATOM 1356 O O . LEU A 1 176 ? -6.017 -3.054 -11.982 1.00 91.81 176 LEU A O 1
ATOM 1360 N N . GLY A 1 177 ? -7.340 -1.807 -10.663 1.00 85.94 177 GLY A N 1
ATOM 1361 C CA . GLY A 1 177 ? -7.618 -0.756 -11.649 1.00 85.94 177 GLY A CA 1
ATOM 1362 C C . GLY A 1 177 ? -6.577 0.371 -11.722 1.00 85.94 177 GLY A C 1
ATOM 1363 O O . GLY A 1 177 ? -6.784 1.316 -12.481 1.00 85.94 177 GLY A O 1
ATOM 1364 N N . SER A 1 178 ? -5.509 0.295 -10.921 1.00 75.19 178 SER A N 1
ATOM 1365 C CA . SER A 1 178 ? -4.439 1.298 -10.798 1.00 75.19 178 SER A CA 1
ATOM 1366 C C . SER A 1 178 ? -3.151 0.898 -11.505 1.00 75.19 178 SER A C 1
ATOM 1368 O O . SER A 1 178 ? -2.797 -0.307 -11.537 1.00 75.19 178 SER A O 1
#

Mean predicted aligned error: 9.35 Å

pLDDT: mean 87.54, std 16.04, range [36.84, 98.75]

Solvent-accessible surface area (backbone atoms only — not comparable to full-atom values): 10477 Å² total; per-residue (Å²): 68,38,41,33,33,38,33,25,32,79,48,71,74,65,34,57,62,73,40,65,70,55,36,44,55,58,51,52,52,33,51,78,49,67,22,20,30,40,36,38,37,47,73,15,26,27,45,35,38,41,34,37,55,72,72,37,48,57,53,49,50,49,37,58,64,71,62,55,77,70,58,83,79,70,74,81,78,77,87,87,89,84,79,91,77,92,80,92,81,89,78,96,70,88,66,78,91,69,74,77,64,89,46,72,66,53,43,33,49,77,70,69,40,46,70,58,51,53,51,47,52,53,53,52,60,32,65,45,52,44,58,43,80,77,46,74,50,74,64,97,64,86,58,52,83,65,69,52,45,78,47,81,38,92,50,69,68,53,46,42,52,62,26,50,79,40,76,50,38,71,58,53,58,58,52,71,77,99

InterPro domains:
  IPR010541 Small nuclear ribonucleoprotein Prp3, C-terminal domain [PF06544] (16-175)
  IPR027104 U4/U6 small nuclear ribonucleoprotein Prp3 [PTHR14212] (2-176)

Foldseek 3Di:
DKWKKKKFFLDQDAELCVDVVLVCLLQVLCVVLVWFWEFEAAGGITITMIDDDPVSVVVNCCCQAPVDPSCPPPVPPDDDPDDDDDDDDDDDDDDPPPPDQPDPCSVCVVVVCVVVVVVVVVVVNRVDIHMDTLDDDDDPDQLGDDGYYYHYDDHVVRVQVVCVSSVRSVSVVSNVVD

Organism: NCBI:txid41880

Radius of gyration: 23.67 Å; Cα contacts (8 Å, |Δi|>4): 243; chains: 1; bounding box: 65×39×61 Å

Nearest PDB structures (foldseek):
  8i98-assembly1_E  TM=5.315E-01  e=9.550E-05  Thermosynechococcus vestitus BP-1
  2hfo-assembly1_A  TM=6.693E-01  e=4.097E-03  Synechocystis sp. PCC 6803
  5m2a-assembly1_A  TM=6.340E-01  e=3.395E-03  Beggiatoa sp. PS
  5m2a-assembly1_B  TM=6.341E-01  e=4.097E-03  Beggiatoa sp. PS
  2iyg-assembly1_B  TM=4.982E-01  e=2.520E-02  Cereibacter sphaeroides

Secondary structure (DSSP, 8-state):
-EEEEEEE-SS-S--GGGSHHHHHHHHHHHHHTT-EEEEEEETTEEEEEEE--HHHHHHHHHIIIIIS-S-TTSGGG------------------------SSHHHHHHHTT-HHHHHHHHHHHHHHS-EEEEEEEE--SS-S--SS-EEEEESSHHHHHHHHHHTT-THHHHHHHT-